Protein AF-A0A7Y5F1T6-F1 (afdb_monomer_lite)

Radius of gyration: 19.62 Å; chains: 1; bounding box: 49×47×47 Å

Structure (mmCIF, N/CA/C/O backbone):
data_AF-A0A7Y5F1T6-F1
#
_entry.id   AF-A0A7Y5F1T6-F1
#
loop_
_atom_site.group_PDB
_atom_site.id
_atom_site.type_symbol
_atom_site.label_atom_id
_atom_site.label_alt_id
_atom_site.label_comp_id
_atom_site.label_asym_id
_atom_site.label_entity_id
_atom_site.label_seq_id
_atom_site.pdbx_PDB_ins_code
_atom_site.Cartn_x
_atom_site.Cartn_y
_atom_site.Cartn_z
_atom_site.occupancy
_atom_site.B_iso_or_equiv
_atom_site.auth_seq_id
_atom_site.auth_comp_id
_atom_site.auth_asym_id
_atom_site.auth_atom_id
_atom_site.pdbx_PDB_model_num
ATOM 1 N N . MET A 1 1 ? 1.724 -8.000 22.525 1.00 47.41 1 MET A N 1
ATOM 2 C CA . MET A 1 1 ? 1.600 -7.493 21.135 1.00 47.41 1 MET A CA 1
ATOM 3 C C . MET A 1 1 ? 0.317 -7.935 20.424 1.00 47.41 1 MET A C 1
ATOM 5 O O . MET A 1 1 ? -0.213 -7.141 19.658 1.00 47.41 1 MET A O 1
ATOM 9 N N . GLU A 1 2 ? -0.240 -9.121 20.709 1.00 47.94 2 GLU A N 1
ATOM 10 C CA . GLU A 1 2 ? -1.506 -9.614 20.112 1.00 47.94 2 GLU A CA 1
ATOM 11 C C . GLU A 1 2 ? -2.753 -8.754 20.411 1.00 47.94 2 GLU A C 1
ATOM 13 O O . GLU A 1 2 ? -3.777 -8.850 19.733 1.00 47.94 2 GLU A O 1
ATOM 18 N N . GLU A 1 3 ? -2.694 -7.852 21.393 1.00 54.91 3 GLU A N 1
ATOM 19 C CA . GLU A 1 3 ? -3.808 -6.960 21.727 1.00 54.91 3 GLU A CA 1
ATOM 20 C C . GLU A 1 3 ? -4.049 -5.831 20.714 1.00 54.91 3 GLU A C 1
ATOM 22 O O . GLU A 1 3 ? -5.116 -5.224 20.750 1.00 54.91 3 GLU A O 1
ATOM 27 N N . PHE A 1 4 ? -3.131 -5.570 19.777 1.00 57.88 4 PHE A N 1
ATOM 28 C CA . PHE A 1 4 ? -3.206 -4.387 18.908 1.00 57.88 4 PHE A CA 1
ATOM 29 C C . PHE A 1 4 ? -3.683 -4.644 17.475 1.00 57.88 4 PHE A C 1
ATOM 31 O O . PHE A 1 4 ? -4.095 -3.687 16.822 1.00 57.88 4 PHE A O 1
ATOM 38 N N . PHE A 1 5 ? -3.703 -5.890 16.992 1.00 64.31 5 PHE A N 1
ATOM 39 C CA . PHE A 1 5 ? -4.027 -6.213 15.591 1.00 64.31 5 PHE A CA 1
ATOM 40 C C . PHE A 1 5 ? -5.156 -7.234 15.470 1.00 64.31 5 PHE A C 1
ATOM 42 O O . PHE A 1 5 ? -5.326 -8.078 16.348 1.00 64.31 5 PHE A O 1
ATOM 49 N N . LYS A 1 6 ? -5.958 -7.147 14.407 1.00 68.75 6 LYS A N 1
ATOM 50 C CA . LYS A 1 6 ? -6.940 -8.197 14.102 1.00 68.75 6 LYS A CA 1
ATOM 51 C C . LYS A 1 6 ? -6.220 -9.409 13.492 1.00 68.75 6 LYS A C 1
ATOM 53 O O . LYS A 1 6 ? -5.184 -9.266 12.853 1.00 68.75 6 LYS A O 1
ATOM 58 N N . ASN A 1 7 ? -6.775 -10.606 13.687 1.00 65.75 7 ASN A N 1
ATOM 59 C CA . ASN A 1 7 ? -6.194 -11.869 13.201 1.00 65.75 7 ASN A CA 1
ATOM 60 C C . ASN A 1 7 ? -6.423 -12.104 11.690 1.00 65.75 7 ASN A C 1
ATOM 62 O O . ASN A 1 7 ? -6.483 -13.241 11.239 1.00 65.75 7 ASN A O 1
ATOM 66 N N . ASP A 1 8 ? -6.580 -11.048 10.893 1.00 75.44 8 ASP A N 1
ATOM 67 C CA . ASP A 1 8 ? -6.881 -11.097 9.458 1.00 75.44 8 ASP A CA 1
ATOM 68 C C . ASP A 1 8 ? -5.637 -10.831 8.591 1.00 75.44 8 ASP A C 1
ATOM 70 O O . ASP A 1 8 ? -5.708 -10.154 7.560 1.00 75.44 8 ASP A O 1
ATOM 74 N N . ILE A 1 9 ? -4.498 -11.375 9.028 1.00 77.94 9 ILE A N 1
ATOM 75 C CA . ILE A 1 9 ? -3.183 -11.224 8.400 1.00 77.94 9 ILE A CA 1
ATOM 76 C C . ILE A 1 9 ? -3.188 -11.916 7.035 1.00 77.94 9 ILE A C 1
ATOM 78 O O . ILE A 1 9 ? -3.505 -13.099 6.932 1.00 77.94 9 ILE A O 1
ATOM 82 N N . ILE A 1 10 ? -2.773 -11.192 5.997 1.00 76.19 10 ILE A N 1
ATOM 83 C CA . ILE A 1 10 ? -2.493 -11.769 4.679 1.00 76.19 10 ILE A CA 1
ATOM 84 C C . ILE A 1 10 ? -0.988 -11.781 4.435 1.00 76.19 10 ILE A C 1
ATOM 86 O O . ILE A 1 10 ? -0.283 -10.836 4.805 1.00 76.19 10 ILE A O 1
ATOM 90 N N . ASP A 1 11 ? -0.484 -12.847 3.820 1.00 70.94 11 ASP A N 1
ATOM 91 C CA . ASP A 1 11 ? 0.878 -12.853 3.298 1.00 70.94 11 ASP A CA 1
ATOM 92 C C . ASP A 1 11 ? 1.017 -11.873 2.137 1.00 70.94 11 ASP A C 1
ATOM 94 O O . ASP A 1 11 ? 0.063 -11.641 1.396 1.00 70.94 11 ASP A O 1
ATOM 98 N N . TYR A 1 12 ? 2.213 -11.294 2.002 1.00 70.44 12 TYR A N 1
ATOM 99 C CA . TYR A 1 12 ? 2.497 -10.410 0.881 1.00 70.44 12 TYR A CA 1
ATOM 100 C C . TYR A 1 12 ? 2.410 -11.191 -0.425 1.00 70.44 12 TYR A C 1
ATOM 102 O O . TYR A 1 12 ? 3.060 -12.229 -0.568 1.00 70.44 12 TYR A O 1
ATOM 110 N N . LYS A 1 13 ? 1.649 -10.657 -1.373 1.00 74.50 13 LYS A N 1
ATOM 111 C CA . LYS A 1 13 ? 1.557 -11.177 -2.732 1.00 74.50 13 LYS A CA 1
ATOM 112 C C . LYS A 1 13 ? 2.084 -10.103 -3.675 1.00 74.50 13 LYS A C 1
ATOM 114 O O . LYS A 1 13 ? 1.632 -8.963 -3.621 1.00 74.50 13 LYS A O 1
ATOM 119 N N . TYR A 1 14 ? 3.083 -10.443 -4.488 1.00 63.41 14 TYR A N 1
ATOM 120 C CA . TYR A 1 14 ? 3.381 -9.630 -5.663 1.00 63.41 14 TYR A CA 1
ATOM 121 C C . TYR A 1 14 ? 2.245 -9.882 -6.644 1.00 63.41 14 TYR A C 1
ATOM 123 O O . TYR A 1 14 ? 2.175 -10.963 -7.224 1.00 63.41 14 TYR A O 1
ATOM 131 N N . ASP A 1 15 ? 1.336 -8.922 -6.759 1.00 65.88 15 ASP A N 1
ATOM 132 C CA . ASP A 1 15 ? 0.178 -9.059 -7.628 1.00 65.88 15 ASP A CA 1
ATOM 133 C C . ASP A 1 15 ? 0.429 -8.378 -8.974 1.00 65.88 15 ASP A C 1
ATOM 135 O O . ASP A 1 15 ? 1.097 -7.350 -9.082 1.00 65.88 15 ASP A O 1
ATOM 139 N N . ASP A 1 16 ? -0.181 -8.920 -10.022 1.00 78.38 16 ASP A N 1
ATOM 140 C CA . ASP A 1 16 ? -0.353 -8.222 -11.294 1.00 78.38 16 ASP A CA 1
ATOM 141 C C . ASP A 1 16 ? -1.517 -7.227 -11.166 1.00 78.38 16 ASP A C 1
ATOM 143 O O . ASP A 1 16 ? -2.530 -7.349 -11.859 1.00 78.38 16 ASP A O 1
ATOM 147 N N . PHE A 1 17 ? -1.471 -6.315 -10.190 1.00 89.62 17 PHE A N 1
ATOM 148 C CA . PHE A 1 17 ? -2.490 -5.274 -10.043 1.00 89.62 17 PHE A CA 1
ATOM 149 C C . PHE A 1 17 ? -2.556 -4.424 -11.320 1.00 89.62 17 PHE A C 1
ATOM 151 O O . PHE A 1 17 ? -1.590 -3.752 -11.700 1.00 89.62 17 PHE A O 1
ATOM 158 N N . ILE A 1 18 ? -3.717 -4.436 -11.978 1.00 89.38 18 ILE A N 1
ATOM 159 C CA . ILE A 1 18 ? -3.964 -3.665 -13.197 1.00 89.38 18 ILE A CA 1
ATOM 160 C C . ILE A 1 18 ? -4.549 -2.314 -12.795 1.00 89.38 18 ILE A C 1
ATOM 162 O O . ILE A 1 18 ? -5.749 -2.174 -12.552 1.00 89.38 18 ILE A O 1
ATOM 166 N N . PHE A 1 19 ? -3.691 -1.300 -12.727 1.00 90.31 19 PHE A N 1
ATOM 167 C CA . PHE A 1 19 ? -4.111 0.044 -12.355 1.00 90.31 19 PHE A CA 1
ATOM 168 C C . PHE A 1 19 ? -5.115 0.628 -13.362 1.00 90.31 19 PHE A C 1
ATOM 170 O O . PHE A 1 19 ? -4.830 0.755 -14.553 1.00 90.31 19 PHE A O 1
ATOM 177 N N . ASN A 1 20 ? -6.274 1.066 -12.862 1.00 91.56 20 ASN A N 1
ATOM 178 C CA . ASN A 1 20 ? -7.264 1.807 -13.636 1.00 91.56 20 ASN A CA 1
ATOM 179 C C . ASN A 1 20 ? -7.640 3.113 -12.910 1.00 91.56 20 ASN A C 1
ATOM 181 O O . ASN A 1 20 ? -8.346 3.069 -11.898 1.00 91.56 20 ASN A O 1
ATOM 185 N N . PRO A 1 21 ? -7.248 4.291 -13.432 1.00 91.50 21 PRO A N 1
ATOM 186 C CA . PRO A 1 21 ? -7.506 5.565 -12.763 1.00 91.50 21 PRO A CA 1
ATOM 187 C C . PRO A 1 21 ? -9.002 5.902 -12.655 1.00 91.50 21 PRO A C 1
ATOM 189 O O . PRO A 1 21 ? -9.381 6.714 -11.817 1.00 91.50 21 PRO A O 1
ATOM 192 N N . LYS A 1 22 ? -9.868 5.281 -13.471 1.00 93.88 22 LYS A N 1
ATOM 193 C CA . LYS A 1 22 ? -11.326 5.496 -13.427 1.00 93.88 22 LYS A CA 1
ATOM 194 C C . LYS A 1 22 ? -12.006 4.790 -12.253 1.00 93.88 22 LYS A C 1
ATOM 196 O O . LYS A 1 22 ? -13.150 5.107 -11.951 1.00 93.88 22 LYS A O 1
ATOM 201 N N . LEU A 1 23 ? -11.327 3.831 -11.625 1.00 94.62 23 LEU A N 1
ATOM 202 C CA . LEU A 1 23 ? -11.863 3.046 -10.513 1.00 94.62 23 LEU A CA 1
ATOM 203 C C . LEU A 1 23 ? -11.361 3.532 -9.148 1.00 94.62 23 LEU A C 1
ATOM 205 O O . LEU A 1 23 ? -11.674 2.912 -8.136 1.00 94.62 23 LEU A O 1
ATOM 209 N N . LEU A 1 24 ? -10.589 4.626 -9.108 1.00 95.12 24 LEU A N 1
ATOM 210 C CA . LEU A 1 24 ? -10.031 5.158 -7.867 1.00 95.12 24 LEU A CA 1
ATOM 211 C C . LEU A 1 24 ? -11.122 5.452 -6.825 1.00 95.12 24 LEU A C 1
ATOM 213 O O . LEU A 1 24 ? -12.195 5.954 -7.172 1.00 95.12 24 LEU A O 1
ATOM 217 N N . PRO A 1 25 ? -10.849 5.173 -5.539 1.00 96.50 25 PRO A N 1
ATOM 218 C CA . PRO A 1 25 ? -11.826 5.388 -4.489 1.00 96.50 25 PRO A CA 1
ATOM 219 C C . PRO A 1 25 ? -12.083 6.882 -4.279 1.00 96.50 25 PRO A C 1
ATOM 221 O O . PRO A 1 25 ? -11.185 7.717 -4.359 1.00 96.50 25 PRO A O 1
ATOM 224 N N . ILE A 1 26 ? -13.315 7.225 -3.923 1.00 96.56 26 ILE A N 1
ATOM 225 C CA . ILE A 1 26 ? -13.690 8.576 -3.527 1.00 96.56 26 ILE A CA 1
ATOM 226 C C . ILE A 1 26 ? -13.495 8.698 -2.016 1.00 96.56 26 ILE A C 1
ATOM 228 O O . ILE A 1 26 ? -14.140 7.991 -1.230 1.00 96.56 26 ILE A O 1
ATOM 232 N N . LYS A 1 27 ? -12.617 9.621 -1.601 1.00 95.75 27 LYS A N 1
ATOM 233 C CA . LYS A 1 27 ? -12.335 9.891 -0.183 1.00 95.75 27 LYS A CA 1
ATOM 234 C C . LYS A 1 27 ? -13.634 10.138 0.590 1.00 95.75 27 LYS A C 1
ATOM 236 O O . LYS A 1 27 ? -14.513 10.871 0.138 1.00 95.75 27 LYS A O 1
ATOM 241 N N . ARG A 1 28 ? -13.729 9.540 1.774 1.00 96.19 28 ARG A N 1
ATOM 242 C CA . ARG A 1 28 ? -14.852 9.599 2.724 1.00 96.19 28 ARG A CA 1
ATOM 243 C C . ARG A 1 28 ? -16.190 9.073 2.189 1.00 96.19 28 ARG A C 1
ATOM 245 O O . ARG A 1 28 ? -17.209 9.277 2.841 1.00 96.19 28 ARG A O 1
ATOM 252 N N . LYS A 1 29 ? -16.206 8.406 1.028 1.00 97.38 29 LYS A N 1
ATOM 253 C CA . LYS A 1 29 ? -17.421 7.830 0.428 1.00 97.38 29 LYS A CA 1
ATOM 254 C C . LYS A 1 29 ? -17.277 6.346 0.124 1.00 97.38 29 LYS A C 1
ATOM 256 O O . LYS A 1 29 ? -18.147 5.576 0.513 1.00 97.38 29 LYS A O 1
ATOM 261 N N . THR A 1 30 ? -16.197 5.956 -0.551 1.00 98.06 30 THR A N 1
ATOM 262 C CA . THR A 1 30 ? -15.981 4.561 -0.947 1.00 98.06 30 THR A CA 1
ATOM 263 C C . THR A 1 30 ? -15.818 3.668 0.277 1.00 98.06 30 THR A C 1
ATOM 265 O O . THR A 1 30 ? -15.030 3.969 1.182 1.00 98.06 30 THR A O 1
ATOM 268 N N . LYS A 1 31 ? -16.572 2.570 0.295 1.00 97.81 31 LYS A N 1
ATOM 269 C CA . LYS A 1 31 ? -16.532 1.552 1.346 1.00 97.81 31 LYS A CA 1
ATOM 270 C C . LYS A 1 31 ? -15.543 0.433 1.013 1.00 97.81 31 LYS A C 1
ATOM 272 O O . LYS A 1 31 ? -15.153 0.247 -0.138 1.00 97.81 31 LYS A O 1
ATOM 277 N N . ARG A 1 32 ? -15.137 -0.326 2.033 1.00 95.75 32 ARG A N 1
ATOM 278 C CA . ARG A 1 32 ? -14.165 -1.429 1.929 1.00 95.75 32 ARG A CA 1
ATOM 279 C C . ARG A 1 32 ? -14.577 -2.491 0.905 1.00 95.75 32 ARG A C 1
ATOM 281 O O . ARG A 1 32 ? -13.740 -2.953 0.143 1.00 95.75 32 ARG A O 1
ATOM 288 N N . ASP A 1 33 ? -15.842 -2.887 0.891 1.00 95.38 33 ASP A N 1
ATOM 289 C CA . ASP A 1 33 ? -16.398 -3.878 -0.038 1.00 95.38 33 ASP A CA 1
ATOM 290 C C . ASP A 1 33 ? -16.337 -3.411 -1.499 1.00 95.38 33 ASP A C 1
ATOM 292 O O . ASP A 1 33 ? -16.117 -4.208 -2.408 1.00 95.38 33 ASP A O 1
ATOM 296 N N . GLU A 1 34 ? -16.432 -2.105 -1.738 1.00 96.31 34 GLU A N 1
ATOM 297 C CA . GLU A 1 34 ? -16.303 -1.538 -3.078 1.00 96.31 34 GLU A CA 1
ATOM 298 C C . GLU A 1 34 ? -14.864 -1.547 -3.603 1.00 96.31 34 GLU A C 1
ATOM 300 O O . GLU A 1 34 ? -14.667 -1.475 -4.816 1.00 96.31 34 GLU A O 1
ATOM 305 N N . LEU A 1 35 ? -13.857 -1.673 -2.730 1.00 95.38 35 LE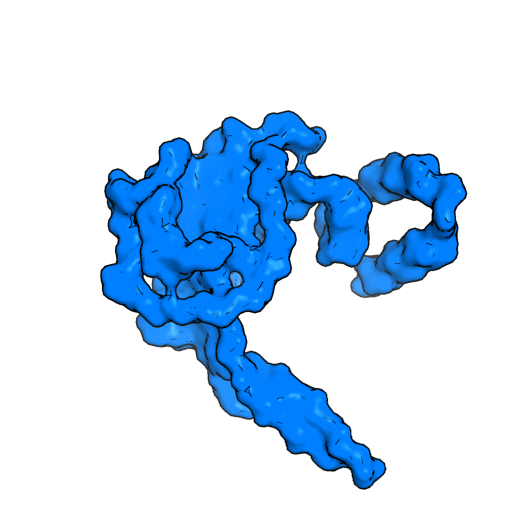U A N 1
ATOM 306 C CA . LEU A 1 35 ? -12.453 -1.741 -3.144 1.00 95.38 35 LEU A CA 1
ATOM 307 C C . LEU A 1 35 ? -12.135 -3.014 -3.933 1.00 95.38 35 LEU A C 1
ATOM 309 O O . LEU A 1 35 ? -11.206 -3.002 -4.732 1.00 95.38 35 LEU A O 1
ATOM 313 N N . TYR A 1 36 ? -12.934 -4.076 -3.809 1.00 93.38 36 TYR A N 1
ATOM 314 C CA . TYR A 1 36 ? -12.788 -5.269 -4.651 1.00 93.38 36 TYR A CA 1
ATOM 315 C C . TYR A 1 36 ? -13.125 -5.013 -6.131 1.00 93.38 36 TYR A C 1
ATOM 317 O O . TYR A 1 36 ? -12.807 -5.836 -6.984 1.00 93.38 36 TYR A O 1
ATOM 325 N N . LYS A 1 37 ? -13.718 -3.856 -6.466 1.00 92.50 37 LYS A N 1
ATOM 326 C CA . LYS A 1 37 ? -13.848 -3.395 -7.858 1.00 92.50 37 LYS A CA 1
ATOM 327 C C . LYS A 1 37 ? -12.505 -2.941 -8.445 1.00 92.50 37 LYS A C 1
ATOM 329 O O . LYS A 1 37 ? -12.366 -2.953 -9.662 1.00 92.50 37 LYS A O 1
ATOM 334 N N . LEU A 1 38 ? -11.543 -2.526 -7.608 1.00 92.19 38 LEU A N 1
ATOM 335 C CA . LEU A 1 38 ? -10.174 -2.203 -8.040 1.00 92.19 38 LEU A CA 1
ATOM 336 C C . LEU A 1 38 ? -9.406 -3.476 -8.388 1.00 92.19 38 LEU A C 1
ATOM 338 O O . LEU A 1 38 ? -8.744 -3.533 -9.418 1.00 92.19 38 LEU A O 1
ATOM 342 N N . ASP A 1 39 ? -9.502 -4.477 -7.515 1.00 90.75 39 ASP A N 1
ATOM 343 C CA . ASP A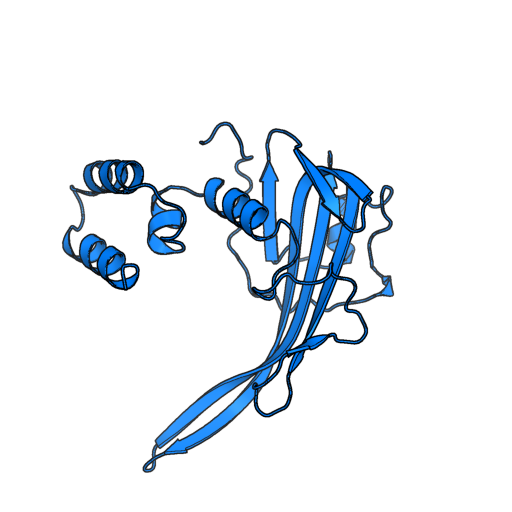 1 39 ? -8.934 -5.803 -7.718 1.00 90.75 39 ASP A CA 1
ATOM 344 C C . ASP A 1 39 ? -9.759 -6.842 -6.950 1.00 90.75 39 ASP A C 1
ATOM 346 O O . ASP A 1 39 ? -9.834 -6.821 -5.718 1.00 90.75 39 ASP A O 1
ATOM 350 N N . SER A 1 40 ? -10.370 -7.772 -7.685 1.00 89.94 40 SER A N 1
ATOM 351 C CA . SER A 1 40 ? -11.199 -8.834 -7.100 1.00 89.94 40 SER A CA 1
ATOM 352 C C . SER A 1 40 ? -10.412 -9.793 -6.198 1.00 89.94 40 SER A C 1
ATOM 354 O O . SER A 1 40 ? -11.007 -10.464 -5.356 1.00 89.94 40 SER A O 1
ATOM 356 N N . ARG A 1 41 ? -9.078 -9.833 -6.324 1.00 89.06 41 ARG A N 1
ATOM 357 C CA . ARG A 1 41 ? -8.187 -10.656 -5.490 1.00 89.06 41 ARG A CA 1
ATOM 358 C C . ARG A 1 41 ? -7.934 -10.042 -4.109 1.00 89.06 41 ARG A C 1
ATOM 360 O O . ARG A 1 41 ? -7.441 -10.737 -3.219 1.00 89.06 41 ARG A O 1
ATOM 367 N N . GLY A 1 42 ? -8.296 -8.772 -3.917 1.00 90.25 42 GLY A N 1
ATOM 368 C CA . GLY A 1 42 ? -8.013 -8.010 -2.705 1.00 90.25 42 GLY A CA 1
ATOM 369 C C . GLY A 1 42 ? -6.616 -7.375 -2.710 1.00 90.25 42 GLY A C 1
ATOM 370 O O . GLY A 1 42 ? -5.973 -7.304 -3.755 1.00 90.25 42 GLY A O 1
ATOM 371 N N . PRO A 1 43 ? -6.153 -6.858 -1.560 1.00 92.88 43 PRO A N 1
ATOM 372 C CA . PRO A 1 43 ? -4.898 -6.120 -1.483 1.00 92.88 43 PRO A CA 1
ATOM 373 C C . PRO A 1 43 ? -3.664 -7.035 -1.470 1.00 92.88 43 PRO A C 1
ATOM 375 O O . PRO A 1 43 ? -3.680 -8.106 -0.863 1.00 92.88 43 PRO A O 1
ATOM 378 N N . SER A 1 44 ? -2.559 -6.546 -2.031 1.00 91.06 44 SER A N 1
ATOM 379 C CA . SER A 1 44 ? -1.231 -7.172 -1.968 1.00 91.06 44 SER A CA 1
ATOM 380 C C . SER A 1 44 ? -0.674 -7.192 -0.546 1.00 91.06 44 SER A C 1
ATOM 382 O O . SER A 1 44 ? -0.042 -8.165 -0.125 1.00 91.06 44 SER A O 1
ATOM 384 N N . ARG A 1 45 ? -0.924 -6.124 0.226 1.00 88.44 45 ARG A N 1
ATOM 385 C CA . ARG A 1 45 ? -0.688 -6.068 1.676 1.00 88.44 45 ARG A CA 1
ATOM 386 C C . ARG A 1 45 ? -1.855 -5.431 2.397 1.00 88.44 45 ARG A C 1
ATOM 388 O O . ARG A 1 45 ? -2.471 -4.483 1.916 1.00 88.44 45 ARG A O 1
ATOM 395 N N . LYS A 1 46 ? -2.094 -5.918 3.609 1.00 90.31 46 LYS A N 1
ATOM 396 C CA . LYS A 1 46 ? -3.091 -5.371 4.516 1.00 90.31 46 LYS A CA 1
ATOM 397 C C . LYS A 1 46 ? -2.508 -5.213 5.912 1.00 90.31 46 LYS A C 1
ATOM 399 O O . LYS A 1 46 ? -1.741 -6.057 6.386 1.00 90.31 46 LYS A O 1
ATOM 404 N N . TRP A 1 47 ? -2.903 -4.125 6.553 1.00 89.44 47 TRP A N 1
ATOM 405 C CA . TRP A 1 47 ? -2.618 -3.817 7.943 1.00 89.44 47 TRP A CA 1
ATOM 406 C C . TRP A 1 47 ? -3.943 -3.549 8.627 1.00 89.44 47 TRP A C 1
ATOM 408 O O . TRP A 1 47 ? -4.617 -2.604 8.230 1.00 89.44 47 TRP A O 1
ATOM 418 N N . THR A 1 48 ? -4.294 -4.309 9.660 1.00 89.44 48 THR A N 1
ATOM 419 C CA . THR A 1 48 ? -5.551 -4.088 10.386 1.00 89.44 48 THR A CA 1
ATOM 420 C C . THR A 1 48 ? -5.286 -3.935 11.879 1.00 89.44 48 THR A C 1
ATOM 422 O O . THR A 1 48 ? -4.927 -4.881 12.580 1.00 89.44 48 THR A O 1
ATOM 425 N N . ASN A 1 49 ? -5.484 -2.725 12.388 1.00 87.00 49 ASN A N 1
ATOM 426 C CA . ASN A 1 49 ? -5.279 -2.355 13.783 1.00 87.00 49 ASN A CA 1
ATOM 427 C C . ASN A 1 49 ? -6.607 -2.490 14.547 1.00 87.00 49 ASN A C 1
ATOM 429 O O . ASN A 1 49 ? -7.679 -2.189 14.023 1.00 87.00 49 ASN A O 1
ATOM 433 N N . LYS A 1 50 ? -6.559 -2.915 15.814 1.00 83.12 50 LYS A N 1
ATOM 434 C CA . LYS A 1 50 ? -7.743 -2.938 16.693 1.00 83.12 50 LYS A CA 1
ATOM 435 C C . LYS A 1 50 ? -8.162 -1.535 17.127 1.00 83.12 50 LYS A C 1
ATOM 437 O O . LYS A 1 50 ? -9.344 -1.305 17.359 1.00 83.12 50 LYS A O 1
ATOM 442 N N . LYS A 1 51 ? -7.200 -0.615 17.251 1.00 87.12 51 LYS A N 1
ATOM 443 C CA . LYS A 1 51 ? -7.429 0.787 17.615 1.00 87.12 51 LYS A CA 1
ATOM 444 C C . LYS A 1 51 ? -7.026 1.691 16.446 1.00 87.12 51 LYS A C 1
ATOM 446 O O . LYS A 1 51 ? -5.906 1.527 15.952 1.00 87.12 51 LYS A O 1
ATOM 451 N N . PRO A 1 52 ? -7.891 2.629 16.021 1.00 92.00 52 PRO A N 1
ATOM 452 C CA . PRO A 1 52 ? -7.508 3.636 15.046 1.00 92.00 52 PRO A CA 1
ATOM 453 C C . PRO A 1 52 ? -6.329 4.479 15.548 1.00 92.00 52 PRO A C 1
ATOM 455 O O . PRO A 1 52 ? -6.162 4.684 16.752 1.00 92.00 52 PRO A O 1
ATOM 458 N N . PHE A 1 53 ? -5.524 4.993 14.627 1.00 91.00 53 PHE A N 1
ATOM 459 C CA . PHE A 1 53 ? -4.462 5.959 14.901 1.00 91.00 53 PHE A CA 1
ATOM 460 C C . PHE A 1 53 ? -4.555 7.135 13.930 1.00 91.00 53 PHE A C 1
ATOM 462 O O . PHE A 1 53 ? -5.097 7.010 12.834 1.00 91.00 53 PHE A O 1
ATOM 469 N N . VAL A 1 54 ? -4.026 8.292 14.323 1.00 93.62 54 VAL A N 1
ATOM 470 C CA . VAL A 1 54 ? -4.042 9.484 13.468 1.00 93.62 54 VAL A CA 1
ATOM 471 C C . VAL A 1 54 ? -2.888 9.423 12.476 1.00 93.62 54 VAL A C 1
ATOM 473 O O . VAL A 1 54 ? -1.733 9.237 12.862 1.00 93.62 54 VAL A O 1
ATOM 476 N N . LYS A 1 55 ? -3.194 9.635 11.198 1.00 91.00 55 LYS A N 1
ATOM 477 C CA . LYS A 1 55 ? -2.217 9.781 10.122 1.00 91.00 55 LYS A CA 1
ATOM 478 C C . LYS A 1 55 ? -2.322 11.168 9.504 1.00 91.00 55 LYS A C 1
ATOM 480 O O . LYS A 1 55 ? -3.393 11.770 9.488 1.00 91.00 55 LYS A O 1
ATOM 485 N N . THR A 1 56 ? -1.198 11.668 8.998 1.00 89.81 56 THR A N 1
ATOM 486 C CA . THR A 1 56 ? -1.150 12.901 8.208 1.00 89.81 56 THR A CA 1
ATOM 487 C C . THR A 1 56 ? -0.606 12.586 6.824 1.00 89.81 56 THR A C 1
ATOM 489 O O . THR A 1 56 ? 0.526 12.127 6.708 1.00 89.81 56 THR A O 1
ATOM 492 N N . ILE A 1 57 ? -1.395 12.841 5.783 1.00 86.12 57 ILE A N 1
ATOM 493 C CA . ILE A 1 57 ? -0.987 12.734 4.374 1.00 86.12 57 ILE A CA 1
ATOM 494 C C . ILE A 1 57 ? -1.465 14.008 3.675 1.00 86.12 57 ILE A C 1
ATOM 496 O O . ILE A 1 57 ? -2.590 14.434 3.897 1.00 86.12 57 ILE A O 1
ATOM 500 N N . TYR A 1 58 ? -0.612 14.665 2.884 1.00 82.06 58 TYR A N 1
ATOM 501 C CA . TYR A 1 58 ? -0.932 15.956 2.244 1.00 82.06 58 TYR A CA 1
ATOM 502 C C . TYR A 1 58 ? -1.446 17.046 3.190 1.00 82.06 58 TYR A C 1
ATOM 504 O O . TYR A 1 58 ? -2.300 17.843 2.819 1.00 82.06 58 TYR A O 1
ATOM 512 N N . LYS A 1 59 ? -0.919 17.093 4.421 1.00 84.19 59 LYS A N 1
ATOM 513 C CA . LYS A 1 59 ? -1.391 17.987 5.498 1.00 84.19 59 LYS A CA 1
ATOM 514 C C . LYS A 1 59 ? -2.829 17.701 5.968 1.00 84.19 59 LYS A C 1
ATOM 516 O O . LYS A 1 59 ? -3.297 18.355 6.893 1.00 84.19 59 LYS A O 1
ATOM 521 N N . GLU A 1 60 ? -3.505 16.698 5.409 1.00 89.50 60 GLU A N 1
ATOM 522 C CA . GLU A 1 60 ? -4.794 16.213 5.892 1.00 89.50 60 GLU A CA 1
ATOM 523 C C . GLU A 1 60 ? -4.564 15.219 7.030 1.00 89.50 60 GLU A C 1
ATOM 525 O O . GLU A 1 60 ? -3.861 14.219 6.861 1.00 89.50 60 GLU A O 1
ATOM 530 N N . LYS A 1 61 ? -5.177 15.489 8.185 1.00 93.69 61 LYS A N 1
ATOM 531 C CA . LYS A 1 61 ? -5.215 14.568 9.323 1.00 93.69 61 LYS A CA 1
ATOM 532 C C . LYS A 1 61 ? -6.483 13.727 9.274 1.00 93.69 61 LYS A C 1
ATOM 534 O O . LYS A 1 61 ? -7.568 14.261 9.049 1.00 93.69 61 LYS A O 1
ATOM 539 N N . PHE A 1 62 ? -6.349 12.429 9.498 1.00 95.06 62 PHE A N 1
ATOM 540 C CA . PHE A 1 62 ? -7.472 11.497 9.554 1.00 95.06 62 PHE A CA 1
ATOM 541 C C . PHE A 1 62 ? -7.117 10.287 10.418 1.00 95.06 62 PHE A C 1
ATOM 543 O O . PHE A 1 62 ? -5.947 9.941 10.577 1.00 95.06 62 PHE A O 1
ATOM 550 N N . GLU A 1 63 ? -8.132 9.657 10.996 1.00 96.62 63 GLU A N 1
ATOM 551 C CA . GLU A 1 63 ? -7.976 8.381 11.691 1.00 96.62 63 GLU A CA 1
ATOM 552 C C . GLU A 1 63 ? -7.848 7.235 10.689 1.00 96.62 63 GLU A C 1
ATOM 554 O O . GLU A 1 63 ? -8.434 7.280 9.610 1.00 96.62 63 GLU A O 1
ATOM 559 N N . VAL A 1 64 ? -7.096 6.203 11.053 1.00 95.75 64 VAL A N 1
ATOM 560 C CA . VAL A 1 64 ? -6.877 4.998 10.254 1.00 95.75 64 VAL A CA 1
ATOM 561 C C . VAL A 1 64 ? -6.896 3.795 11.180 1.00 95.75 64 VAL A C 1
ATOM 563 O O . VAL A 1 64 ? -6.126 3.752 12.137 1.00 95.75 64 VAL A O 1
ATOM 566 N N . ASP A 1 65 ? -7.739 2.809 10.898 1.00 94.75 65 ASP A N 1
ATOM 567 C CA . ASP A 1 65 ? -7.666 1.486 11.526 1.00 94.75 65 ASP A CA 1
ATOM 568 C C . ASP A 1 65 ? -7.118 0.428 10.568 1.00 94.75 65 ASP A C 1
ATOM 570 O O . ASP A 1 65 ? -6.586 -0.589 11.014 1.00 94.75 65 ASP A O 1
ATOM 574 N N . GLU A 1 66 ? -7.144 0.691 9.264 1.00 94.56 66 GLU A N 1
ATOM 575 C CA . GLU A 1 66 ? -6.722 -0.265 8.254 1.00 94.56 66 GLU A CA 1
ATOM 576 C C . GLU A 1 66 ? -6.022 0.407 7.070 1.00 94.56 66 GLU A C 1
ATOM 578 O O . GLU A 1 66 ? -6.383 1.500 6.636 1.00 94.56 66 GLU A O 1
ATOM 583 N N . ILE A 1 67 ? -5.004 -0.261 6.535 1.00 94.06 67 ILE A N 1
ATOM 584 C CA . ILE A 1 67 ? -4.298 0.150 5.320 1.00 94.06 67 ILE A CA 1
ATOM 585 C C . ILE A 1 67 ? -4.380 -1.005 4.332 1.00 94.06 67 ILE A C 1
ATOM 587 O O . ILE A 1 67 ? -4.227 -2.164 4.724 1.00 94.06 67 ILE A O 1
ATOM 591 N N . TRP A 1 68 ? -4.634 -0.696 3.067 1.00 94.38 68 TRP A N 1
ATOM 592 C CA . TRP A 1 68 ? -4.497 -1.613 1.939 1.00 94.38 68 TRP A CA 1
ATOM 593 C C . TRP A 1 68 ? -3.408 -1.084 1.012 1.00 94.38 68 TRP A C 1
ATOM 595 O O . TRP A 1 68 ? -3.355 0.112 0.734 1.00 94.38 68 TRP A O 1
ATOM 605 N N . GLU A 1 69 ? -2.555 -1.973 0.523 1.00 93.12 69 GLU A N 1
ATOM 606 C CA . GLU A 1 69 ? -1.604 -1.693 -0.549 1.00 93.12 69 GLU A CA 1
ATOM 607 C C . GLU A 1 69 ? -1.901 -2.662 -1.689 1.00 93.12 69 GLU A C 1
ATOM 609 O O . GLU A 1 69 ? -1.907 -3.876 -1.484 1.00 93.12 69 GLU A O 1
ATOM 614 N N . LEU A 1 70 ? -2.161 -2.122 -2.876 1.00 93.75 70 LEU A N 1
ATOM 615 C CA . LEU A 1 70 ? -2.238 -2.864 -4.133 1.00 93.75 70 LEU A CA 1
ATOM 616 C C . LEU A 1 70 ? -0.969 -2.558 -4.916 1.00 93.75 70 LEU A C 1
ATOM 618 O O . LEU A 1 70 ? -0.706 -1.386 -5.192 1.00 93.75 70 LEU A O 1
ATOM 622 N N . THR A 1 71 ? -0.181 -3.581 -5.243 1.00 92.12 71 THR A N 1
ATOM 623 C CA . THR A 1 71 ? 1.113 -3.398 -5.911 1.00 92.12 71 THR A CA 1
ATOM 624 C C . THR A 1 71 ? 1.173 -4.125 -7.235 1.00 92.12 71 THR A C 1
ATOM 626 O O . THR A 1 71 ? 0.659 -5.233 -7.321 1.00 92.12 71 THR A O 1
ATOM 629 N N . SER A 1 72 ? 1.862 -3.549 -8.216 1.00 91.12 72 SER A N 1
ATOM 630 C CA . SER A 1 72 ? 2.338 -4.260 -9.400 1.00 91.12 72 SER A CA 1
ATOM 631 C C . SER A 1 72 ? 3.719 -3.778 -9.816 1.00 91.12 72 SER A C 1
ATOM 633 O O . SER A 1 72 ? 4.087 -2.622 -9.612 1.00 91.12 72 SER A O 1
ATOM 635 N N . ILE A 1 73 ? 4.507 -4.691 -10.383 1.00 88.88 73 ILE A N 1
ATOM 636 C CA . ILE A 1 73 ? 5.823 -4.381 -10.941 1.00 88.88 73 ILE A CA 1
ATOM 637 C C . ILE A 1 73 ? 5.898 -4.992 -12.330 1.00 88.88 73 ILE A C 1
ATOM 639 O O . ILE A 1 73 ? 5.910 -6.212 -12.483 1.00 88.88 73 ILE A O 1
ATOM 643 N N . LYS A 1 74 ? 6.014 -4.142 -13.344 1.00 88.62 74 LYS A N 1
ATOM 644 C CA . LYS A 1 74 ? 6.337 -4.576 -14.696 1.00 88.62 74 LYS A CA 1
ATOM 645 C C . LYS A 1 74 ? 7.835 -4.816 -14.781 1.00 88.62 74 LYS A C 1
ATOM 647 O O . LYS A 1 74 ? 8.630 -3.947 -14.419 1.00 88.62 74 LYS A O 1
ATOM 652 N N . ARG A 1 75 ? 8.218 -5.981 -15.292 1.00 87.19 75 ARG A N 1
ATOM 653 C CA . ARG A 1 75 ? 9.617 -6.347 -15.524 1.00 87.19 75 ARG A CA 1
ATOM 654 C C . ARG A 1 75 ? 9.838 -6.666 -16.995 1.00 87.19 75 ARG A C 1
ATOM 656 O O . ARG A 1 75 ? 8.928 -7.168 -17.652 1.00 87.19 75 ARG A O 1
ATOM 663 N N . LYS A 1 76 ? 11.039 -6.401 -17.501 1.00 85.06 76 LYS A N 1
ATOM 664 C CA . LYS A 1 76 ? 11.507 -6.974 -18.765 1.00 85.06 76 LYS A CA 1
ATOM 665 C C . LYS A 1 76 ? 12.355 -8.199 -18.492 1.00 85.06 76 LYS A C 1
ATOM 667 O O . LYS A 1 76 ? 13.113 -8.229 -17.528 1.00 85.06 76 LYS A O 1
ATOM 672 N N . TYR A 1 77 ? 12.229 -9.188 -19.362 1.00 84.38 77 TYR A N 1
ATOM 673 C CA . TYR A 1 77 ? 13.148 -10.310 -19.402 1.00 84.38 77 TYR A CA 1
ATOM 674 C C . TYR A 1 77 ? 14.484 -9.854 -19.991 1.00 84.38 77 TYR A C 1
ATOM 676 O O . TYR A 1 77 ? 14.507 -9.090 -20.957 1.00 84.38 77 TYR A O 1
ATOM 684 N N . ILE A 1 78 ? 15.578 -10.313 -19.396 1.00 82.62 78 ILE A N 1
ATOM 685 C CA . ILE A 1 78 ? 16.942 -10.015 -19.833 1.00 82.62 78 ILE A CA 1
ATOM 686 C C . ILE A 1 78 ? 17.721 -11.320 -19.922 1.00 82.62 78 ILE A C 1
ATOM 688 O O . ILE A 1 78 ? 17.585 -12.200 -19.071 1.00 82.62 78 ILE A O 1
ATOM 692 N N . GLU A 1 79 ? 18.541 -11.428 -20.957 1.00 84.62 79 GLU A N 1
ATOM 693 C CA . GLU A 1 79 ? 19.411 -12.569 -21.191 1.00 84.62 79 GLU A CA 1
ATOM 694 C C . GLU A 1 79 ? 20.839 -12.058 -21.383 1.00 84.62 79 GLU A C 1
ATOM 696 O O . GLU A 1 79 ? 21.097 -11.225 -22.254 1.00 84.62 79 GLU A O 1
ATOM 701 N N . TYR A 1 80 ? 21.764 -12.541 -20.556 1.00 79.06 80 TYR A N 1
ATOM 702 C CA . TYR A 1 80 ? 23.184 -12.230 -20.655 1.00 79.06 80 TYR A CA 1
ATOM 703 C C . TYR A 1 80 ? 23.959 -13.499 -20.970 1.00 79.06 80 TYR A C 1
ATOM 705 O O . TYR A 1 80 ? 23.814 -14.518 -20.296 1.00 79.06 80 TYR A O 1
ATOM 713 N N . LYS A 1 81 ? 24.830 -13.423 -21.974 1.00 80.31 81 LYS A N 1
ATOM 714 C CA . LYS A 1 81 ? 25.758 -14.503 -22.293 1.00 80.31 81 LYS A CA 1
ATOM 715 C C . LYS A 1 81 ? 27.076 -14.249 -21.568 1.00 80.31 81 LYS A C 1
ATOM 717 O O . LYS A 1 81 ? 27.736 -13.249 -21.838 1.00 80.31 81 LYS A O 1
ATOM 722 N N . HIS A 1 82 ? 27.457 -15.150 -20.672 1.00 75.38 82 HIS A N 1
ATOM 723 C CA . HIS A 1 82 ? 28.746 -15.114 -19.984 1.00 75.38 82 HIS A CA 1
ATOM 724 C C . HIS A 1 82 ? 29.400 -16.491 -20.086 1.00 75.38 82 HIS A C 1
ATOM 726 O O . HIS A 1 82 ? 28.794 -17.482 -19.687 1.00 75.38 82 HIS A O 1
ATOM 732 N N . ASP A 1 83 ? 30.589 -16.559 -20.689 1.00 76.44 83 ASP A N 1
ATOM 733 C CA . ASP A 1 83 ? 31.402 -17.776 -20.832 1.00 76.44 83 ASP A CA 1
ATOM 734 C C . ASP A 1 83 ? 30.602 -19.025 -21.249 1.00 76.44 83 ASP A C 1
ATOM 736 O O . ASP A 1 83 ? 30.577 -20.048 -20.571 1.00 76.44 83 ASP A O 1
ATOM 740 N N . ASN A 1 84 ? 29.902 -18.927 -22.387 1.00 78.75 84 ASN A N 1
ATOM 741 C CA . ASN A 1 84 ? 29.034 -19.974 -22.958 1.00 78.75 84 ASN A CA 1
ATOM 742 C C . ASN A 1 84 ? 27.829 -20.399 -22.101 1.00 78.75 84 ASN A C 1
ATOM 744 O O . ASN A 1 84 ? 27.112 -21.322 -22.483 1.00 78.75 84 ASN A O 1
ATOM 748 N N . THR A 1 85 ? 27.547 -19.690 -21.009 1.00 71.44 85 THR A N 1
ATOM 749 C CA . THR A 1 85 ? 26.345 -19.867 -20.191 1.00 71.44 85 THR A CA 1
ATOM 750 C C . THR A 1 85 ? 25.356 -18.739 -20.467 1.00 71.44 85 THR A C 1
ATOM 752 O O . THR A 1 85 ? 25.729 -17.566 -20.551 1.00 71.44 85 THR A O 1
ATOM 755 N N . ILE A 1 86 ? 24.082 -19.098 -20.623 1.00 81.00 86 ILE A N 1
ATOM 756 C CA . ILE A 1 86 ? 22.976 -18.144 -20.699 1.00 81.00 86 ILE A CA 1
ATOM 757 C C . ILE A 1 86 ? 22.488 -17.878 -19.274 1.00 81.00 86 ILE A C 1
ATOM 759 O O . ILE A 1 86 ? 21.982 -18.780 -18.607 1.00 81.00 86 ILE A O 1
ATOM 763 N N . VAL A 1 87 ? 22.646 -16.641 -18.806 1.00 78.81 87 VAL A N 1
ATOM 764 C CA . VAL A 1 87 ? 22.098 -16.170 -17.533 1.00 78.81 87 VAL A CA 1
ATOM 765 C C . VAL A 1 87 ? 20.854 -15.347 -17.827 1.00 78.81 87 VAL A C 1
ATOM 767 O O . VAL A 1 87 ? 20.911 -14.323 -18.505 1.00 78.81 87 VAL A O 1
ATOM 770 N N . THR A 1 88 ? 19.723 -15.793 -17.299 1.00 81.50 88 THR A N 1
ATOM 771 C CA . THR A 1 88 ? 18.428 -15.139 -17.488 1.00 81.50 88 THR A CA 1
ATOM 772 C C . THR A 1 88 ? 18.060 -14.355 -16.236 1.00 81.50 88 THR A C 1
ATOM 774 O O . THR A 1 88 ? 18.197 -14.873 -15.127 1.00 81.50 88 THR A O 1
ATOM 777 N N . GLY A 1 89 ? 17.552 -13.140 -16.398 1.00 78.06 89 GLY A N 1
ATOM 778 C CA . GLY A 1 89 ? 17.107 -12.291 -15.300 1.00 78.06 89 GLY A CA 1
ATOM 779 C C . GLY A 1 89 ? 15.819 -11.547 -15.626 1.00 78.06 89 GLY A C 1
ATOM 780 O O . GLY A 1 89 ? 15.190 -11.750 -16.668 1.00 78.06 89 GLY A O 1
ATOM 781 N N . SER A 1 90 ? 15.440 -10.638 -14.733 1.00 80.06 90 SER A N 1
ATOM 782 C CA . SER A 1 90 ? 14.358 -9.696 -14.994 1.00 80.06 90 SER A CA 1
ATOM 783 C C . SER A 1 90 ? 14.673 -8.333 -14.394 1.00 80.06 90 SER A C 1
ATOM 785 O O . SER A 1 90 ? 14.840 -8.244 -13.176 1.00 80.06 90 SER A O 1
ATOM 787 N N . ASP A 1 91 ? 14.679 -7.289 -15.218 1.00 82.56 91 ASP A N 1
ATOM 788 C CA . ASP A 1 91 ? 14.853 -5.912 -14.753 1.00 82.56 91 ASP A CA 1
ATOM 789 C C . ASP A 1 91 ? 13.486 -5.267 -14.523 1.00 82.56 91 ASP A C 1
ATOM 791 O O . ASP A 1 91 ? 12.610 -5.365 -15.392 1.00 82.56 91 ASP A O 1
ATOM 795 N N . PRO A 1 92 ? 13.258 -4.597 -13.383 1.00 84.38 92 PRO A N 1
ATOM 796 C CA . PRO A 1 92 ? 12.049 -3.813 -13.191 1.00 84.38 92 PRO A CA 1
ATOM 797 C C . PRO A 1 92 ? 12.047 -2.615 -14.150 1.00 84.38 92 PRO A C 1
ATOM 799 O O . PRO A 1 92 ? 13.088 -2.025 -14.400 1.00 84.38 92 PRO A O 1
ATOM 802 N N . LEU A 1 93 ? 10.879 -2.264 -14.686 1.00 89.19 93 LEU A N 1
ATOM 803 C CA . LEU A 1 93 ? 10.685 -1.124 -15.594 1.00 89.19 93 LEU A CA 1
ATOM 804 C C . LEU A 1 93 ? 9.705 -0.097 -15.032 1.00 89.19 93 LEU A C 1
ATOM 806 O O . LEU A 1 93 ? 9.864 1.107 -15.221 1.00 89.19 93 LEU A O 1
ATOM 810 N N . GLU A 1 94 ? 8.672 -0.578 -14.355 1.00 89.88 94 GLU A N 1
ATOM 811 C CA . GLU A 1 94 ? 7.583 0.240 -13.842 1.00 89.88 94 GLU A CA 1
ATOM 812 C C . GLU A 1 94 ? 7.068 -0.401 -12.560 1.00 89.88 94 GLU A C 1
ATOM 814 O O . GLU A 1 94 ? 6.917 -1.621 -12.480 1.00 89.88 94 GLU A O 1
ATOM 819 N N . SER A 1 95 ? 6.838 0.424 -11.549 1.00 89.88 95 SER A N 1
ATOM 820 C CA . SER A 1 95 ? 6.324 0.026 -10.248 1.00 89.88 95 SER A CA 1
ATOM 821 C C . SER A 1 95 ? 5.108 0.877 -9.919 1.00 89.88 95 SER A C 1
ATOM 823 O O . SER A 1 95 ? 5.134 2.101 -10.064 1.00 89.88 95 SER A O 1
ATOM 825 N N . PHE A 1 96 ? 4.051 0.223 -9.461 1.00 91.69 96 PHE A N 1
ATOM 826 C CA . PHE A 1 96 ? 2.834 0.849 -8.976 1.00 91.69 96 PHE A CA 1
ATOM 827 C C . PHE A 1 96 ? 2.523 0.333 -7.578 1.00 91.69 96 PHE A C 1
ATOM 829 O O . PHE A 1 96 ? 2.407 -0.871 -7.379 1.00 91.69 96 PHE A O 1
ATOM 836 N N . SER A 1 97 ? 2.292 1.249 -6.641 1.00 91.69 97 SER A N 1
ATOM 837 C CA . SER A 1 97 ? 1.661 0.963 -5.352 1.00 91.69 97 SER A CA 1
ATOM 838 C C . SER A 1 97 ? 0.525 1.953 -5.109 1.00 91.69 97 SER A C 1
ATOM 840 O O . SER A 1 97 ? 0.752 3.162 -5.023 1.00 91.69 97 SER A O 1
ATOM 842 N N . LEU A 1 98 ? -0.699 1.453 -4.961 1.00 94.38 98 LEU A N 1
ATOM 843 C C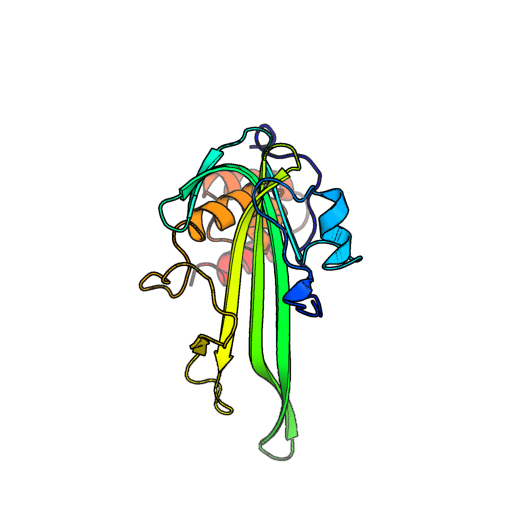A . LEU A 1 98 ? -1.848 2.222 -4.486 1.00 94.38 98 LEU A CA 1
ATOM 844 C C . LEU A 1 98 ? -2.038 1.949 -2.99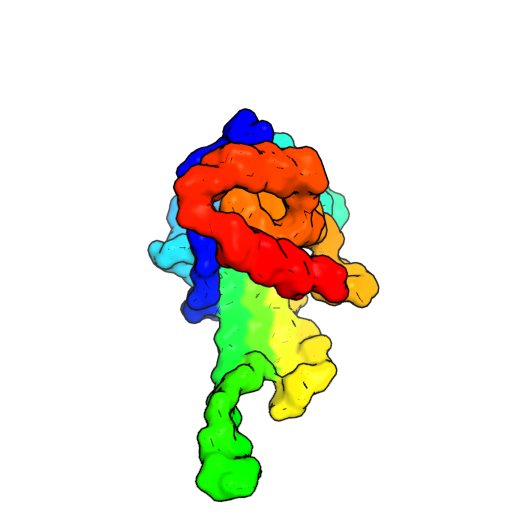2 1.00 94.38 98 LEU A C 1
ATOM 846 O O . LEU A 1 98 ? -2.445 0.855 -2.604 1.00 94.38 98 LEU A O 1
ATOM 850 N N . PHE A 1 99 ? -1.763 2.959 -2.169 1.00 94.75 99 PHE A N 1
ATOM 851 C CA . PHE A 1 99 ? -2.003 2.920 -0.729 1.00 94.75 99 PHE A CA 1
ATOM 852 C C . PHE A 1 99 ? -3.370 3.512 -0.421 1.00 94.75 99 PHE A C 1
ATOM 854 O O . PHE A 1 99 ? -3.640 4.662 -0.769 1.00 94.75 99 PHE A O 1
ATOM 861 N N . ILE A 1 100 ? -4.220 2.750 0.259 1.00 96.44 100 ILE A N 1
ATOM 862 C CA . ILE A 1 100 ? -5.579 3.136 0.638 1.00 96.44 100 ILE A CA 1
ATOM 863 C C . ILE A 1 100 ? -5.687 3.064 2.157 1.00 96.44 100 ILE A C 1
ATOM 865 O O . ILE A 1 100 ? -5.395 2.036 2.761 1.00 96.44 100 ILE A O 1
ATOM 869 N N . PHE A 1 101 ? -6.121 4.156 2.778 1.00 96.25 101 PHE A N 1
ATOM 870 C CA . PHE A 1 101 ? -6.262 4.277 4.225 1.00 96.25 101 PHE A CA 1
ATOM 871 C C . PHE A 1 101 ? -7.738 4.255 4.593 1.00 96.25 101 PHE A C 1
ATOM 873 O O . PHE A 1 101 ? -8.501 5.100 4.119 1.00 96.25 101 PHE A O 1
ATOM 880 N N . LEU A 1 102 ? -8.141 3.317 5.443 1.00 97.69 102 LEU A N 1
ATOM 881 C CA . LEU A 1 102 ? -9.515 3.138 5.886 1.00 97.69 102 LEU A CA 1
ATOM 882 C C . LEU A 1 102 ? -9.652 3.425 7.386 1.00 97.69 102 LEU A C 1
ATOM 884 O O . LEU A 1 102 ? -8.733 3.201 8.172 1.00 97.69 102 LEU A O 1
ATOM 888 N N . ASN A 1 103 ? -10.835 3.904 7.767 1.00 97.75 103 ASN A N 1
ATOM 889 C CA . ASN A 1 103 ? -11.307 3.941 9.148 1.00 97.75 103 ASN A CA 1
ATOM 890 C C . ASN A 1 103 ? -12.718 3.367 9.183 1.00 97.75 103 ASN A C 1
ATOM 892 O O . ASN A 1 103 ? -13.579 3.833 8.428 1.00 97.75 103 ASN A O 1
ATOM 896 N N . LYS A 1 104 ? -12.964 2.355 10.021 1.00 95.75 104 LYS A N 1
ATOM 897 C CA . LYS A 1 104 ? -14.271 1.689 10.149 1.00 95.75 104 LYS A CA 1
ATOM 898 C C . LYS A 1 104 ? -14.841 1.241 8.794 1.00 95.75 104 LYS A C 1
ATOM 900 O O . LYS A 1 104 ? -16.044 1.297 8.560 1.00 95.75 104 LYS A O 1
ATOM 905 N N . GLY A 1 105 ? -13.962 0.802 7.888 1.00 96.00 105 GLY A N 1
ATOM 906 C CA . GLY A 1 105 ? -14.326 0.330 6.548 1.00 96.00 105 GLY A CA 1
ATOM 907 C C . GLY A 1 105 ? -14.670 1.423 5.530 1.00 96.00 105 GLY A C 1
ATOM 908 O O . GLY A 1 105 ? -15.165 1.093 4.456 1.00 96.00 105 GLY A O 1
ATOM 909 N N . ILE A 1 106 ? -14.410 2.699 5.826 1.00 98.12 106 ILE A N 1
ATOM 910 C CA . ILE A 1 106 ? -14.595 3.821 4.893 1.00 98.12 106 ILE A CA 1
ATOM 911 C C . ILE A 1 106 ? -13.229 4.391 4.522 1.00 98.12 106 ILE A C 1
ATOM 913 O O . ILE A 1 106 ? -12.431 4.707 5.410 1.00 98.12 106 ILE A O 1
ATOM 917 N N . VAL A 1 107 ? -12.974 4.572 3.224 1.00 98.06 107 VAL A N 1
ATOM 918 C CA . VAL A 1 107 ? -11.736 5.181 2.720 1.00 98.06 107 VAL A CA 1
ATOM 919 C C . VAL A 1 107 ? -11.622 6.614 3.228 1.00 98.06 107 VAL A C 1
ATOM 921 O O . VAL A 1 107 ? -12.459 7.453 2.918 1.00 98.06 107 VAL A O 1
ATOM 924 N N . GLN A 1 108 ? -10.569 6.920 3.974 1.00 97.56 108 GLN A N 1
ATOM 925 C CA . GLN A 1 108 ? -10.271 8.266 4.463 1.00 97.56 108 GLN A CA 1
ATOM 926 C C . GLN A 1 108 ? -9.367 9.025 3.498 1.00 97.56 108 GLN A C 1
ATOM 928 O O . GLN A 1 108 ? -9.605 10.197 3.206 1.00 97.56 108 GLN A O 1
ATOM 933 N N . ASN A 1 109 ? -8.345 8.346 2.980 1.00 96.06 109 ASN A N 1
ATOM 934 C CA . ASN A 1 109 ? -7.394 8.907 2.031 1.00 96.06 109 ASN A CA 1
ATOM 935 C C . ASN A 1 109 ? -6.762 7.797 1.190 1.00 96.06 109 ASN A C 1
ATOM 937 O O . ASN A 1 109 ? -6.862 6.619 1.531 1.00 96.06 109 ASN A O 1
ATOM 941 N N . TYR A 1 110 ? -6.087 8.177 0.113 1.00 95.44 110 TYR A N 1
ATOM 942 C CA . TYR A 1 110 ? -5.260 7.273 -0.677 1.00 95.44 110 TYR A CA 1
ATOM 943 C C . TYR A 1 110 ? -4.179 8.060 -1.417 1.00 95.44 110 TYR A C 1
ATOM 945 O O . TYR A 1 110 ? -4.302 9.273 -1.602 1.00 95.44 110 TYR A O 1
ATOM 953 N N . PHE A 1 111 ? -3.133 7.369 -1.854 1.00 94.56 111 PHE A N 1
ATOM 954 C CA . PHE A 1 111 ? -2.153 7.918 -2.783 1.00 94.56 111 PHE A CA 1
ATOM 955 C C . PHE A 1 111 ? -1.555 6.829 -3.672 1.00 94.56 111 PHE A C 1
ATOM 957 O O . PHE A 1 111 ? -1.610 5.644 -3.345 1.00 94.56 111 PHE A O 1
ATOM 964 N N . ILE A 1 112 ? -0.972 7.247 -4.794 1.00 93.88 112 ILE A N 1
ATOM 965 C CA . ILE A 1 112 ? -0.353 6.364 -5.778 1.00 93.88 112 ILE A CA 1
ATOM 966 C C . ILE A 1 112 ? 1.144 6.659 -5.819 1.00 93.88 112 ILE A C 1
ATOM 968 O O . ILE A 1 112 ? 1.543 7.764 -6.182 1.00 93.88 112 ILE A O 1
ATOM 972 N N . ASN A 1 113 ? 1.966 5.665 -5.509 1.00 91.56 113 ASN A N 1
ATOM 973 C CA . ASN A 1 113 ? 3.372 5.669 -5.890 1.00 91.56 113 ASN A CA 1
ATOM 974 C C . ASN A 1 113 ? 3.470 5.002 -7.258 1.00 91.56 113 ASN A C 1
ATOM 976 O O . ASN A 1 113 ? 3.259 3.799 -7.370 1.00 91.56 113 ASN A O 1
ATOM 980 N N . HIS A 1 114 ? 3.744 5.787 -8.292 1.00 92.88 114 HIS A N 1
ATOM 981 C CA . HIS A 1 114 ? 3.978 5.278 -9.639 1.00 92.88 114 HIS A CA 1
ATOM 982 C C . HIS A 1 114 ? 5.380 5.698 -10.039 1.00 92.88 114 HIS A C 1
ATOM 984 O O . HIS A 1 114 ? 5.676 6.890 -10.111 1.00 92.88 114 HIS A O 1
ATOM 990 N N . GLU A 1 115 ? 6.238 4.724 -10.292 1.00 90.75 115 GLU A N 1
ATOM 991 C CA . GLU A 1 115 ? 7.636 4.945 -10.617 1.00 90.75 115 GLU A CA 1
ATOM 992 C C . GLU A 1 115 ? 8.000 4.211 -11.897 1.00 90.75 115 GLU A C 1
ATOM 994 O O . GLU A 1 115 ? 7.547 3.098 -12.151 1.00 90.75 115 GLU A O 1
ATOM 999 N N . LEU A 1 116 ? 8.834 4.853 -12.698 1.00 90.50 116 LEU A N 1
ATOM 1000 C CA . LEU A 1 116 ? 9.401 4.317 -13.923 1.00 90.50 116 LEU A CA 1
ATOM 1001 C C . LEU A 1 116 ? 10.908 4.291 -13.749 1.00 90.50 116 LEU A C 1
ATOM 1003 O O . LEU A 1 116 ? 11.464 5.219 -13.169 1.00 90.50 116 LEU A O 1
ATOM 1007 N N . THR A 1 117 ? 11.573 3.282 -14.278 1.00 87.94 117 THR A N 1
ATOM 1008 C CA . THR A 1 117 ? 13.027 3.311 -14.423 1.00 87.94 117 THR A CA 1
ATOM 1009 C C . THR A 1 117 ? 13.393 3.285 -15.898 1.00 87.94 117 THR A C 1
ATOM 1011 O O . THR A 1 117 ? 12.559 2.997 -16.762 1.00 87.94 117 THR A O 1
ATOM 1014 N N . ASP A 1 118 ? 14.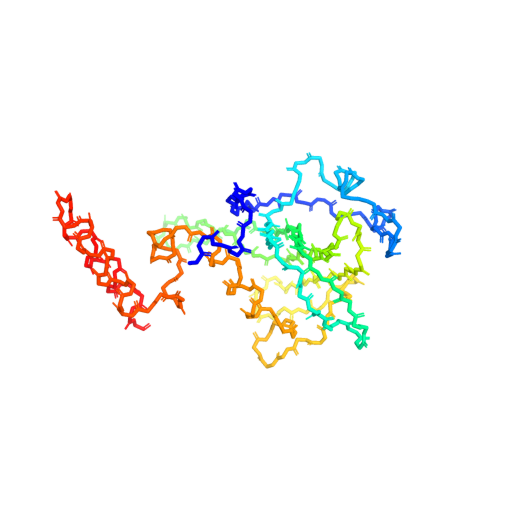614 3.700 -16.202 1.00 77.25 118 ASP A N 1
ATOM 1015 C CA . ASP A 1 118 ? 15.147 3.562 -17.545 1.00 77.25 118 ASP A CA 1
ATOM 1016 C C . ASP A 1 118 ? 15.494 2.098 -17.843 1.00 77.25 118 ASP A C 1
ATOM 1018 O O . ASP A 1 118 ? 15.562 1.239 -16.963 1.00 77.25 118 ASP A O 1
ATOM 1022 N N . ASP A 1 119 ? 15.755 1.802 -19.113 1.00 64.50 119 ASP A N 1
ATOM 1023 C CA . ASP A 1 119 ? 16.165 0.468 -19.547 1.00 64.50 119 ASP A CA 1
ATOM 1024 C C . ASP A 1 119 ? 17.499 -0.005 -18.949 1.00 64.50 119 ASP A C 1
ATOM 1026 O O . ASP A 1 119 ? 17.918 -1.131 -19.215 1.00 64.50 119 ASP A O 1
ATOM 1030 N N . LYS A 1 120 ? 18.172 0.828 -18.156 1.00 64.62 120 LYS A N 1
ATOM 1031 C CA . LYS A 1 120 ? 19.427 0.505 -17.482 1.00 64.62 120 LYS A CA 1
ATOM 1032 C C . LYS A 1 120 ? 19.243 0.344 -15.970 1.00 64.62 120 LYS A C 1
ATOM 1034 O O . LYS A 1 120 ? 20.231 0.128 -15.275 1.00 64.62 120 LYS A O 1
ATOM 1039 N N . GLY A 1 121 ? 18.007 0.445 -15.467 1.00 61.69 121 GLY A N 1
ATOM 1040 C CA . GLY A 1 121 ? 17.657 0.247 -14.062 1.00 61.69 121 GLY A CA 1
ATOM 1041 C C . GLY A 1 121 ? 18.260 1.281 -13.107 1.00 61.69 121 GLY A C 1
ATOM 1042 O O . GLY A 1 121 ? 18.182 1.091 -11.894 1.00 61.69 121 GLY A O 1
ATOM 1043 N N . ALA A 1 122 ? 18.874 2.351 -13.617 1.00 68.50 122 ALA A N 1
ATOM 1044 C CA . ALA A 1 122 ? 19.809 3.156 -12.835 1.00 68.50 122 ALA A CA 1
ATOM 1045 C C . ALA A 1 122 ? 19.113 4.241 -12.009 1.00 68.50 122 ALA A C 1
ATOM 1047 O O . ALA A 1 122 ? 19.583 4.584 -10.926 1.00 68.50 122 ALA A O 1
ATOM 1048 N N . THR A 1 123 ? 18.000 4.796 -12.501 1.00 81.12 123 THR A N 1
ATOM 1049 C CA . THR A 1 123 ? 17.283 5.871 -11.801 1.00 81.12 123 THR A CA 1
ATOM 1050 C C . THR A 1 123 ? 15.774 5.707 -11.907 1.00 81.12 123 THR A C 1
ATOM 1052 O O . THR A 1 123 ? 15.199 5.776 -12.994 1.00 81.12 123 THR A O 1
ATOM 1055 N N . TRP A 1 124 ? 15.120 5.577 -10.753 1.00 85.69 124 TRP A N 1
ATOM 1056 C CA . TRP A 1 124 ? 13.667 5.651 -10.656 1.00 85.69 124 TRP A CA 1
ATOM 1057 C C . TRP A 1 124 ? 13.198 7.103 -10.725 1.00 85.69 124 TRP A C 1
ATOM 1059 O O . TRP A 1 124 ? 13.712 7.978 -10.028 1.00 85.69 124 TRP A O 1
ATOM 1069 N N . ARG A 1 125 ? 12.191 7.357 -11.556 1.00 87.12 125 ARG A N 1
ATOM 1070 C CA . ARG A 1 125 ? 11.541 8.657 -11.716 1.00 87.12 125 ARG A CA 1
ATOM 1071 C C . ARG A 1 125 ? 10.031 8.535 -11.515 1.00 87.12 125 ARG A C 1
ATOM 1073 O O . ARG A 1 125 ? 9.456 7.502 -11.860 1.00 87.12 125 ARG A O 1
ATOM 1080 N N . PRO A 1 126 ? 9.358 9.589 -11.027 1.00 89.62 126 PRO A N 1
ATOM 1081 C CA . PRO A 1 126 ? 7.905 9.601 -10.932 1.00 89.62 126 PRO A CA 1
ATOM 1082 C C . PRO A 1 126 ? 7.238 9.371 -12.295 1.00 89.62 126 PRO A C 1
ATOM 1084 O O . PRO A 1 126 ? 7.564 10.025 -13.289 1.00 89.62 126 PRO A O 1
ATOM 1087 N N . GLY A 1 127 ? 6.284 8.447 -12.336 1.00 90.56 127 GLY A N 1
ATOM 1088 C CA . GLY A 1 127 ? 5.396 8.226 -13.469 1.00 90.56 127 GLY A CA 1
ATOM 1089 C C . GLY A 1 127 ? 4.203 9.186 -13.473 1.00 90.56 127 GLY A C 1
ATOM 1090 O O . GLY A 1 127 ? 3.952 9.923 -12.520 1.00 90.56 127 GLY A O 1
ATOM 1091 N N . LYS A 1 128 ? 3.410 9.152 -14.552 1.00 92.88 128 LYS A N 1
ATOM 1092 C CA . LYS A 1 128 ? 2.275 10.073 -14.792 1.00 92.88 128 LYS A CA 1
ATOM 1093 C C . LYS A 1 128 ? 1.245 10.119 -13.658 1.00 92.88 128 LYS A C 1
ATOM 1095 O O . LYS A 1 128 ? 0.614 11.144 -13.432 1.00 92.88 128 LYS A O 1
ATOM 1100 N N . PHE A 1 129 ? 1.034 8.985 -13.002 1.00 93.56 129 PHE A N 1
ATOM 1101 C CA . PHE A 1 129 ? 0.014 8.830 -11.964 1.00 93.56 129 PHE A CA 1
ATOM 1102 C C . PHE A 1 129 ? 0.594 8.957 -10.561 1.00 93.56 129 PHE A C 1
ATOM 1104 O O . PHE A 1 129 ? -0.114 8.688 -9.597 1.00 93.56 129 PHE A O 1
ATOM 1111 N N . ASN A 1 130 ? 1.868 9.342 -10.438 1.00 91.75 130 ASN A N 1
ATOM 1112 C CA . ASN A 1 130 ? 2.484 9.505 -9.141 1.00 91.75 130 ASN A CA 1
ATOM 1113 C C . ASN A 1 130 ? 1.796 10.648 -8.400 1.00 91.75 130 ASN A C 1
ATOM 1115 O O . ASN A 1 130 ? 1.914 11.819 -8.751 1.00 91.75 130 ASN A O 1
ATOM 1119 N N . SER A 1 131 ? 1.073 10.271 -7.362 1.00 89.81 131 SER A N 1
ATOM 1120 C CA . SER A 1 131 ? 0.347 11.158 -6.475 1.00 89.81 131 SER A CA 1
ATOM 1121 C C . SER A 1 131 ? 0.698 10.811 -5.034 1.00 89.81 131 SER A C 1
ATOM 1123 O O . SER A 1 131 ? -0.187 10.891 -4.190 1.00 89.81 131 SER A O 1
ATOM 1125 N N . GLY A 1 132 ? 1.914 10.303 -4.796 1.00 78.62 132 GLY A N 1
ATOM 1126 C CA . GLY A 1 132 ? 2.472 9.940 -3.496 1.00 78.62 132 GLY A CA 1
ATOM 1127 C C . GLY A 1 132 ? 3.109 11.143 -2.797 1.00 78.62 132 GLY A C 1
ATOM 1128 O O . GLY A 1 132 ? 3.475 12.119 -3.467 1.00 78.62 132 GLY A O 1
ATOM 1129 N N . PRO A 1 133 ? 3.191 11.156 -1.453 1.00 77.00 133 PRO A N 1
ATOM 1130 C CA . PRO A 1 133 ? 3.853 12.241 -0.738 1.00 77.00 133 PRO A CA 1
ATOM 1131 C C . PRO A 1 133 ? 5.294 12.398 -1.230 1.00 77.00 133 PRO A C 1
ATOM 1133 O O . PRO A 1 133 ? 5.901 11.417 -1.662 1.00 77.00 133 PRO A O 1
ATOM 1136 N N . LEU A 1 134 ? 5.862 13.604 -1.116 1.00 67.31 134 LEU A N 1
ATOM 1137 C CA . LEU A 1 134 ? 7.294 13.785 -1.359 1.00 67.31 134 LEU A CA 1
ATOM 1138 C C . LEU A 1 134 ? 8.068 12.787 -0.497 1.00 67.31 134 LEU A C 1
ATOM 1140 O O . LEU A 1 134 ? 7.897 12.745 0.725 1.00 67.31 134 LEU A O 1
ATOM 1144 N N . LYS A 1 135 ? 8.863 11.957 -1.170 1.00 69.50 135 LYS A N 1
ATOM 1145 C CA . LYS A 1 135 ? 9.718 10.974 -0.522 1.00 69.50 135 LYS A CA 1
ATOM 1146 C C . LYS A 1 135 ? 10.748 11.705 0.342 1.00 69.50 135 LYS A C 1
ATOM 1148 O O . LYS A 1 135 ? 11.200 12.793 -0.016 1.00 69.50 135 LYS A O 1
ATOM 1153 N N . ASN A 1 136 ? 11.084 11.131 1.492 1.00 64.00 136 ASN A N 1
ATOM 1154 C CA . ASN A 1 136 ? 12.217 11.594 2.288 1.00 64.00 136 ASN A CA 1
ATOM 1155 C C . ASN A 1 136 ? 13.549 11.235 1.586 1.00 64.00 136 ASN A C 1
ATOM 1157 O O . ASN A 1 136 ? 13.549 10.664 0.493 1.00 64.00 136 ASN A O 1
ATOM 1161 N N . SER A 1 137 ? 14.683 11.547 2.220 1.00 54.28 137 SER A N 1
ATOM 1162 C CA . SER A 1 137 ? 16.030 11.190 1.734 1.00 54.28 137 SER A CA 1
ATOM 1163 C C . SER A 1 137 ? 16.201 9.702 1.420 1.00 54.28 137 SER A C 1
ATOM 1165 O O . SER A 1 137 ? 17.015 9.347 0.576 1.00 54.28 137 SER A O 1
ATOM 1167 N N . ASP A 1 138 ? 15.405 8.847 2.061 1.00 53.34 138 ASP A N 1
ATOM 1168 C CA . ASP A 1 138 ? 15.481 7.390 1.948 1.00 53.34 138 ASP A CA 1
ATOM 1169 C C . ASP A 1 138 ? 14.546 6.847 0.853 1.00 53.34 138 ASP A C 1
ATOM 1171 O O . ASP A 1 138 ? 14.335 5.641 0.740 1.00 53.34 138 ASP A O 1
ATOM 1175 N N . GLY A 1 139 ? 13.936 7.728 0.052 1.00 64.00 139 GLY A N 1
ATOM 1176 C CA . GLY A 1 139 ? 13.084 7.329 -1.066 1.00 64.00 139 GLY A CA 1
ATOM 1177 C C . GLY A 1 139 ? 11.724 6.754 -0.651 1.00 64.00 139 GLY A C 1
ATOM 1178 O O . GLY A 1 139 ? 11.052 6.133 -1.481 1.00 64.00 139 GLY A O 1
ATOM 1179 N N . ILE A 1 140 ? 11.284 6.970 0.594 1.00 72.88 140 ILE A N 1
ATOM 1180 C CA . ILE A 1 140 ? 10.001 6.483 1.127 1.00 72.88 140 ILE A CA 1
ATOM 1181 C C . ILE A 1 140 ? 9.079 7.637 1.530 1.00 72.88 140 ILE A C 1
ATOM 1183 O O . ILE A 1 140 ? 9.524 8.742 1.837 1.00 72.88 140 ILE A O 1
ATOM 1187 N N . TYR A 1 141 ? 7.765 7.400 1.526 1.00 78.25 141 TYR A N 1
ATOM 1188 C CA . TYR A 1 141 ? 6.807 8.426 1.938 1.00 78.25 141 TYR A CA 1
ATOM 1189 C C . TYR A 1 141 ? 6.839 8.646 3.469 1.00 78.25 141 TYR A C 1
ATOM 1191 O O . TYR A 1 141 ? 7.134 7.710 4.222 1.00 78.25 141 TYR A O 1
ATOM 1199 N N . PRO A 1 142 ? 6.504 9.849 3.977 1.00 80.12 142 PRO A N 1
ATOM 1200 C CA . PRO A 1 142 ? 6.503 10.125 5.411 1.00 80.12 142 PRO A CA 1
ATOM 1201 C C . PRO A 1 142 ? 5.580 9.177 6.188 1.00 80.12 142 PRO A C 1
ATOM 1203 O O . PRO A 1 142 ? 4.392 9.050 5.888 1.00 80.12 142 PRO A O 1
ATOM 1206 N N . GLY A 1 143 ? 6.130 8.514 7.206 1.00 80.19 143 GLY A N 1
ATOM 1207 C CA . GLY A 1 143 ? 5.413 7.527 8.021 1.00 80.19 143 GLY A CA 1
ATOM 1208 C C . GLY A 1 143 ? 5.416 6.098 7.465 1.00 80.19 143 GLY A C 1
ATOM 1209 O O . GLY A 1 143 ? 4.859 5.215 8.114 1.00 80.19 143 GLY A O 1
ATOM 1210 N N . ALA A 1 144 ? 6.065 5.836 6.322 1.00 81.88 144 ALA A N 1
ATOM 1211 C CA . ALA A 1 144 ? 6.194 4.484 5.768 1.00 81.88 144 ALA A CA 1
ATOM 1212 C C . ALA A 1 144 ? 6.920 3.515 6.717 1.00 81.88 144 ALA A C 1
ATOM 1214 O O . ALA A 1 144 ? 6.529 2.356 6.829 1.00 81.88 144 ALA A O 1
ATOM 1215 N N . VAL A 1 145 ? 7.938 3.988 7.450 1.00 82.44 145 VAL A N 1
ATOM 1216 C CA . VAL A 1 145 ? 8.654 3.175 8.453 1.00 82.44 145 VAL A CA 1
ATOM 1217 C C . VAL A 1 145 ? 7.714 2.720 9.566 1.00 82.44 145 VAL A C 1
ATOM 1219 O O . VAL A 1 145 ? 7.737 1.555 9.958 1.00 82.44 145 VAL A O 1
ATOM 1222 N N . ASP A 1 146 ? 6.864 3.613 10.067 1.00 85.12 146 ASP A N 1
ATOM 1223 C CA . ASP A 1 146 ? 5.927 3.280 11.140 1.00 85.12 146 ASP A CA 1
ATOM 1224 C C . ASP A 1 146 ? 4.804 2.363 10.646 1.00 85.12 146 ASP A C 1
ATOM 1226 O O . ASP A 1 146 ? 4.402 1.443 11.361 1.00 85.12 146 ASP A O 1
ATOM 1230 N N . ASP A 1 147 ? 4.343 2.542 9.406 1.00 85.06 147 ASP A N 1
ATOM 1231 C CA . ASP A 1 147 ? 3.410 1.606 8.771 1.00 85.06 147 ASP A CA 1
ATOM 1232 C C . ASP A 1 147 ? 4.045 0.220 8.599 1.00 85.06 147 ASP A C 1
ATOM 1234 O O . ASP A 1 147 ? 3.409 -0.796 8.882 1.00 85.06 147 ASP A O 1
ATOM 1238 N N . ALA A 1 148 ? 5.318 0.154 8.198 1.00 81.50 148 ALA A N 1
ATOM 1239 C CA . ALA A 1 148 ? 6.065 -1.096 8.113 1.00 81.50 148 ALA A CA 1
ATOM 1240 C C . ALA A 1 148 ? 6.247 -1.741 9.496 1.00 81.50 148 ALA A C 1
ATOM 1242 O O . ALA A 1 148 ? 6.083 -2.949 9.634 1.00 81.50 148 ALA A O 1
ATOM 1243 N N . LYS A 1 149 ? 6.507 -0.959 10.551 1.00 81.50 149 LYS A N 1
ATOM 1244 C CA . LYS A 1 149 ? 6.532 -1.470 11.934 1.00 81.50 149 LYS A CA 1
ATOM 1245 C C . LYS A 1 149 ? 5.201 -2.095 12.336 1.00 81.50 149 LYS A C 1
ATOM 1247 O O . LYS A 1 149 ? 5.162 -3.218 12.836 1.00 81.50 149 LYS A O 1
ATOM 1252 N N . ARG A 1 150 ? 4.090 -1.416 12.043 1.00 82.25 150 ARG A N 1
ATOM 1253 C CA . ARG A 1 150 ? 2.738 -1.955 12.272 1.00 82.25 150 ARG A CA 1
ATOM 1254 C C . ARG A 1 150 ? 2.482 -3.217 11.441 1.00 82.25 150 ARG A C 1
ATOM 1256 O O . ARG A 1 150 ? 1.878 -4.159 11.943 1.00 82.25 150 ARG A O 1
ATOM 1263 N N . TYR A 1 151 ? 2.985 -3.271 10.205 1.00 81.75 151 TYR A N 1
ATOM 1264 C CA . TYR A 1 151 ? 2.864 -4.434 9.314 1.00 81.75 151 TYR A CA 1
ATOM 1265 C C . TYR A 1 151 ? 3.465 -5.704 9.893 1.00 81.75 151 TYR A C 1
ATOM 1267 O O . TYR A 1 151 ? 2.939 -6.800 9.700 1.00 81.75 151 TYR A O 1
ATOM 1275 N N . TRP A 1 152 ? 4.640 -5.581 10.495 1.00 79.88 152 TRP A N 1
ATOM 1276 C CA . TRP A 1 152 ? 5.362 -6.735 10.992 1.00 79.88 152 TRP A CA 1
ATOM 1277 C C . TRP A 1 152 ? 4.877 -7.090 12.386 1.00 79.88 152 TRP A C 1
ATOM 1279 O O . TRP A 1 152 ? 4.752 -8.274 12.673 1.00 79.88 152 TRP A O 1
ATOM 1289 N N . ALA A 1 153 ? 4.497 -6.106 13.206 1.00 79.38 153 ALA A N 1
ATOM 1290 C CA . ALA A 1 153 ? 3.967 -6.334 14.548 1.00 79.38 153 ALA A CA 1
ATOM 1291 C C . ALA A 1 153 ? 2.658 -7.154 14.583 1.00 79.38 153 ALA A C 1
ATOM 1293 O O . ALA A 1 153 ? 2.394 -7.812 15.586 1.00 79.38 153 ALA A O 1
ATOM 1294 N N . GLN A 1 154 ? 1.868 -7.181 13.498 1.00 79.12 154 GLN A N 1
ATOM 1295 C CA . GLN A 1 154 ? 0.722 -8.102 13.378 1.00 79.12 154 GLN A CA 1
ATOM 1296 C C . GLN A 1 154 ? 1.140 -9.576 13.226 1.00 79.12 154 GLN A C 1
ATOM 1298 O O . GLN A 1 154 ? 0.309 -10.454 13.404 1.00 79.12 154 GLN A O 1
ATOM 1303 N N . ARG A 1 155 ? 2.403 -9.885 12.906 1.00 78.31 155 ARG A N 1
ATOM 1304 C CA . ARG A 1 155 ? 2.881 -11.258 12.672 1.00 78.31 155 ARG A CA 1
ATOM 1305 C C . ARG A 1 155 ? 3.514 -11.877 13.909 1.00 78.31 155 ARG A C 1
ATOM 1307 O O . ARG A 1 155 ? 4.096 -11.197 14.759 1.00 78.31 155 ARG A O 1
ATOM 1314 N N . SER A 1 156 ? 3.481 -13.209 13.949 1.00 77.75 156 SER A N 1
ATOM 1315 C CA . SER A 1 156 ? 4.193 -13.969 14.970 1.00 77.75 156 SER A CA 1
ATOM 1316 C C . SER A 1 156 ? 5.688 -13.650 14.945 1.00 77.75 156 SER A C 1
ATOM 1318 O O . SER A 1 156 ? 6.281 -13.319 13.914 1.00 77.75 156 SER A O 1
ATOM 1320 N N . ILE A 1 157 ? 6.307 -13.765 16.113 1.00 74.75 157 ILE A N 1
ATOM 1321 C CA . ILE A 1 157 ? 7.729 -13.496 16.312 1.00 74.75 157 ILE A CA 1
ATOM 1322 C C . ILE A 1 157 ? 8.630 -14.332 15.386 1.00 74.75 157 ILE A C 1
ATOM 1324 O O . ILE A 1 157 ? 9.582 -13.800 14.828 1.00 74.75 157 ILE A O 1
ATOM 1328 N N . GLY A 1 158 ? 8.278 -15.596 15.121 1.00 71.19 158 GLY A N 1
ATOM 1329 C CA . GLY A 1 158 ? 9.033 -16.455 14.203 1.00 71.19 158 GLY A CA 1
ATOM 1330 C C . GLY A 1 158 ? 9.000 -15.956 12.757 1.00 71.19 158 GLY A C 1
ATOM 1331 O O . GLY A 1 158 ? 10.022 -15.963 12.071 1.00 71.19 158 GLY A O 1
ATOM 1332 N N . VAL A 1 159 ? 7.854 -15.442 12.296 1.00 75.38 159 VAL A N 1
ATOM 1333 C CA . VAL A 1 159 ? 7.752 -14.826 10.962 1.00 75.38 159 VAL A CA 1
ATOM 1334 C C . VAL A 1 159 ? 8.539 -13.516 10.909 1.00 75.38 159 VAL A C 1
ATOM 1336 O O . VAL A 1 159 ? 9.209 -13.249 9.915 1.00 75.38 159 VAL A O 1
ATOM 1339 N N . ARG A 1 160 ? 8.506 -12.711 11.978 1.00 76.19 160 ARG A N 1
ATOM 1340 C CA . ARG A 1 160 ? 9.303 -11.479 12.056 1.00 76.19 160 ARG A CA 1
ATOM 1341 C C . ARG A 1 160 ? 10.807 -11.767 12.005 1.00 76.19 160 ARG A C 1
ATOM 1343 O O . ARG A 1 160 ? 11.486 -11.173 11.178 1.00 76.19 160 ARG A O 1
ATOM 1350 N N . ILE A 1 161 ? 11.310 -12.726 12.785 1.00 71.50 161 ILE A N 1
ATOM 1351 C CA . ILE A 1 161 ? 12.737 -13.106 12.796 1.00 71.50 161 ILE A CA 1
ATOM 1352 C C . ILE A 1 161 ? 13.204 -13.594 11.420 1.00 71.50 161 ILE A C 1
ATOM 1354 O O . ILE A 1 161 ? 14.278 -13.220 10.962 1.00 71.50 161 ILE A O 1
ATOM 1358 N N . THR A 1 162 ? 12.401 -14.420 10.748 1.00 68.44 162 THR A N 1
ATOM 1359 C CA . THR A 1 162 ? 12.795 -15.036 9.469 1.00 68.44 162 THR A CA 1
ATOM 1360 C C . THR A 1 162 ? 12.697 -14.097 8.269 1.00 68.44 162 THR A C 1
ATOM 1362 O O . THR A 1 162 ? 13.388 -14.322 7.279 1.00 68.44 162 THR A O 1
ATOM 1365 N N . ARG A 1 163 ? 11.842 -13.065 8.323 1.00 66.88 163 ARG A N 1
ATOM 1366 C CA . ARG A 1 163 ? 11.557 -12.191 7.168 1.00 66.88 163 ARG A CA 1
ATOM 1367 C C . ARG A 1 163 ? 11.944 -10.725 7.355 1.00 66.88 163 ARG A C 1
ATOM 1369 O O . ARG A 1 163 ? 12.002 -9.999 6.369 1.00 66.88 163 ARG A O 1
ATOM 1376 N N . SER A 1 164 ? 12.165 -10.269 8.585 1.00 62.72 164 SER A N 1
ATOM 1377 C CA . SER A 1 164 ? 12.467 -8.870 8.894 1.00 62.72 164 SER A CA 1
ATOM 1378 C C . SER A 1 164 ? 13.197 -8.761 10.237 1.00 62.72 164 SER A C 1
ATOM 1380 O O . SER A 1 164 ? 12.611 -8.380 11.254 1.00 62.72 164 SER A O 1
ATOM 1382 N N . ALA A 1 165 ? 14.501 -9.041 10.236 1.00 53.97 165 ALA A N 1
ATOM 1383 C CA . ALA A 1 165 ? 15.344 -8.943 11.431 1.00 53.97 165 ALA A CA 1
ATOM 1384 C C . ALA A 1 165 ? 15.407 -7.527 12.042 1.00 53.97 165 ALA A C 1
ATOM 1386 O O . ALA A 1 165 ? 15.734 -7.378 13.213 1.00 53.97 165 ALA A O 1
ATOM 1387 N N . MET A 1 166 ? 15.037 -6.485 11.287 1.00 53.16 166 MET A N 1
ATOM 1388 C CA . MET A 1 166 ? 15.120 -5.081 11.719 1.00 53.16 166 MET A CA 1
ATOM 1389 C C . MET A 1 166 ? 14.130 -4.686 12.834 1.00 53.16 166 MET A C 1
ATOM 1391 O O . MET A 1 166 ? 14.121 -3.531 13.251 1.00 53.16 166 MET A O 1
ATOM 1395 N N . GLN A 1 167 ? 13.244 -5.586 13.279 1.00 62.22 167 GLN A N 1
ATOM 1396 C CA . GLN A 1 167 ? 12.135 -5.245 14.187 1.00 62.22 167 GLN A CA 1
ATOM 1397 C C . GLN A 1 167 ? 11.876 -6.298 15.270 1.00 62.22 167 GLN A C 1
ATOM 1399 O O . GLN A 1 167 ? 10.732 -6.505 15.686 1.00 62.22 167 GLN A O 1
ATOM 1404 N N . VAL A 1 168 ? 12.932 -6.989 15.691 1.00 66.69 168 VAL A N 1
ATOM 1405 C CA . VAL A 1 168 ? 12.877 -7.965 16.780 1.00 66.69 168 VAL A CA 1
ATOM 1406 C C . VAL A 1 168 ? 13.905 -7.558 17.827 1.00 66.69 168 VAL A C 1
ATOM 1408 O O . VAL A 1 168 ? 15.063 -7.334 17.480 1.00 66.69 168 VAL A O 1
ATOM 1411 N N . THR A 1 169 ? 13.490 -7.412 19.085 1.00 74.19 169 THR A N 1
ATOM 1412 C CA . THR A 1 169 ? 14.431 -7.106 20.177 1.00 74.19 169 THR A CA 1
ATOM 1413 C C . THR A 1 169 ? 15.285 -8.328 20.525 1.00 74.19 169 THR A C 1
ATOM 1415 O O . THR A 1 169 ? 14.908 -9.466 20.237 1.00 74.19 169 THR A O 1
ATOM 1418 N N . ASP A 1 170 ? 16.434 -8.127 21.177 1.00 76.12 170 ASP A N 1
ATOM 1419 C CA . ASP A 1 170 ? 17.256 -9.253 21.646 1.00 76.12 170 ASP A CA 1
ATOM 1420 C C . ASP A 1 170 ? 16.495 -10.137 22.654 1.00 76.12 170 ASP A C 1
ATOM 1422 O O . ASP A 1 170 ? 16.620 -11.360 22.617 1.00 76.12 170 ASP A O 1
ATOM 1426 N N . GLU A 1 171 ? 15.631 -9.546 23.487 1.00 78.81 171 GLU A N 1
ATOM 1427 C CA . GLU A 1 171 ? 14.726 -10.276 24.390 1.00 78.81 171 GLU A CA 1
ATOM 1428 C C . GLU A 1 171 ? 13.723 -11.143 23.620 1.00 78.81 171 GLU A C 1
ATOM 1430 O O . GLU A 1 171 ? 13.503 -12.305 23.950 1.00 78.81 171 GLU A O 1
ATOM 1435 N N . GLU A 1 172 ? 13.136 -10.605 22.552 1.00 72.06 172 GLU A N 1
ATOM 1436 C CA . GLU A 1 172 ? 12.238 -11.340 21.668 1.00 72.06 172 GLU A CA 1
ATOM 1437 C C . GLU A 1 172 ? 12.959 -12.512 20.979 1.00 72.06 172 GLU A C 1
ATOM 1439 O O . GLU A 1 172 ? 12.448 -13.637 20.940 1.00 72.06 172 GLU A O 1
ATOM 1444 N N . ILE A 1 173 ? 14.178 -12.280 20.488 1.00 72.31 173 ILE A N 1
ATOM 1445 C CA . ILE A 1 173 ? 15.031 -13.329 19.921 1.00 72.31 173 ILE A CA 1
ATOM 1446 C C . ILE A 1 173 ? 15.307 -14.411 20.970 1.00 72.31 173 ILE A C 1
ATOM 1448 O O . ILE A 1 173 ? 15.224 -15.596 20.647 1.00 72.31 173 ILE A O 1
ATOM 1452 N N . GLN A 1 174 ? 15.600 -14.027 22.211 1.00 74.62 174 GLN A N 1
ATOM 1453 C CA . GLN A 1 174 ? 15.895 -14.955 23.299 1.00 74.62 174 GLN A CA 1
ATOM 1454 C C . GLN A 1 174 ? 14.669 -15.797 23.693 1.00 74.62 174 GLN A C 1
ATOM 1456 O O . GLN A 1 174 ? 14.763 -17.023 23.747 1.00 74.62 174 GLN A O 1
ATOM 1461 N N . ILE A 1 175 ? 13.491 -15.181 23.828 1.00 74.62 175 ILE A N 1
ATOM 1462 C CA . ILE A 1 175 ? 12.220 -15.889 24.068 1.00 74.62 175 ILE A CA 1
ATOM 1463 C C . ILE A 1 175 ? 11.923 -16.885 22.939 1.00 74.62 175 ILE A C 1
ATOM 1465 O O . ILE A 1 175 ? 11.449 -17.999 23.177 1.00 74.62 175 ILE A O 1
ATOM 1469 N N . TYR A 1 176 ? 12.172 -16.497 21.686 1.00 71.00 176 TYR A N 1
ATOM 1470 C CA . TYR A 1 176 ? 11.966 -17.393 20.553 1.00 71.00 176 TYR A CA 1
ATOM 1471 C C . TYR A 1 176 ? 12.982 -18.541 20.531 1.00 71.00 176 TYR A C 1
ATOM 1473 O O . TYR A 1 176 ? 12.587 -19.682 20.290 1.00 71.00 176 TYR A O 1
ATOM 1481 N N . LYS A 1 177 ? 14.260 -18.273 20.840 1.00 70.44 177 LYS A N 1
ATOM 1482 C CA . LYS A 1 177 ? 15.294 -19.308 21.011 1.00 70.44 177 LYS A CA 1
ATOM 1483 C C . LYS A 1 177 ? 14.857 -20.347 22.033 1.00 70.44 177 LYS A C 1
ATOM 1485 O O . LYS A 1 177 ? 14.868 -21.527 21.712 1.00 70.44 177 LYS A O 1
ATOM 1490 N N . GLU A 1 178 ? 14.422 -19.921 23.214 1.00 71.75 178 GLU A N 1
ATOM 1491 C CA . GLU A 1 178 ? 14.001 -20.812 24.302 1.00 71.75 178 GLU A CA 1
ATOM 1492 C C . GLU A 1 178 ? 12.780 -21.664 23.921 1.00 71.75 178 GLU A C 1
ATOM 1494 O O . GLU A 1 178 ? 12.734 -22.856 24.221 1.00 71.75 178 GLU A O 1
ATOM 1499 N N . LYS A 1 179 ? 11.822 -21.099 23.171 1.00 68.00 179 LYS A N 1
ATOM 1500 C CA . LYS A 1 179 ? 10.649 -21.839 22.667 1.00 68.00 179 LYS A CA 1
ATOM 1501 C C . LYS A 1 179 ? 10.971 -22.814 21.529 1.00 68.00 179 LYS A C 1
ATOM 1503 O O . LYS A 1 179 ? 10.323 -23.854 21.419 1.00 68.00 179 LYS A O 1
ATOM 1508 N N . CYS A 1 180 ? 11.937 -22.492 20.670 1.00 64.25 180 CYS A N 1
ATOM 1509 C CA . CYS A 1 180 ? 12.330 -23.316 19.519 1.00 64.25 180 CYS A CA 1
ATOM 1510 C C . CYS A 1 180 ? 13.517 -24.254 19.801 1.00 64.25 180 CYS A C 1
ATOM 1512 O O . CYS A 1 180 ? 13.860 -25.071 18.940 1.00 64.25 180 CYS A O 1
ATOM 1514 N N . TRP A 1 181 ? 14.100 -24.175 21.004 1.00 49.59 181 TRP A N 1
ATOM 1515 C CA . TRP A 1 181 ? 15.281 -24.924 21.446 1.00 49.59 181 TRP A CA 1
ATOM 1516 C C . TRP A 1 181 ? 15.132 -26.446 21.309 1.00 49.59 181 TRP A C 1
ATOM 1518 O O . TRP A 1 181 ? 16.118 -27.164 21.201 1.00 49.59 181 TRP A O 1
ATOM 1528 N N . SER A 1 182 ? 13.905 -26.964 21.236 1.00 52.84 182 SER A N 1
ATOM 1529 C CA . SER A 1 182 ? 13.669 -28.402 21.095 1.00 52.84 182 SER A CA 1
ATOM 1530 C C . SER A 1 182 ? 13.774 -28.950 19.665 1.00 52.84 182 SER A C 1
ATOM 1532 O O . SER A 1 182 ? 13.662 -30.166 19.516 1.00 52.84 182 SER A O 1
ATOM 1534 N N . LYS A 1 183 ? 13.952 -28.129 18.605 1.00 51.41 183 LYS A N 1
ATOM 1535 C CA . LYS A 1 183 ? 13.798 -28.651 17.225 1.00 51.41 183 LYS A CA 1
ATOM 1536 C C . LYS A 1 183 ? 14.850 -28.357 16.154 1.00 51.41 183 LYS A C 1
ATOM 1538 O O . LYS A 1 183 ? 14.848 -29.147 15.220 1.00 51.41 183 LYS A O 1
ATOM 1543 N N . ASN A 1 184 ? 15.716 -27.331 16.204 1.00 58.09 184 ASN A N 1
ATOM 1544 C CA . ASN A 1 184 ? 16.874 -27.214 15.273 1.00 58.09 184 ASN A CA 1
ATOM 1545 C C . ASN A 1 184 ? 17.733 -25.944 15.491 1.00 58.09 184 ASN A C 1
ATOM 1547 O O . ASN A 1 184 ? 17.542 -24.916 14.839 1.00 58.09 184 ASN A O 1
ATOM 1551 N N . GLU A 1 185 ? 18.742 -26.032 16.357 1.00 58.47 185 GLU A N 1
ATOM 1552 C CA . GLU A 1 185 ? 19.673 -24.940 16.701 1.00 58.47 185 GLU A CA 1
ATOM 1553 C C . GLU A 1 185 ? 20.498 -24.414 15.501 1.00 58.47 185 GLU A C 1
ATOM 1555 O O . GLU A 1 185 ? 20.716 -23.209 15.355 1.00 58.47 185 GLU A O 1
ATOM 1560 N N . LYS A 1 186 ? 20.905 -25.301 14.580 1.00 58.88 186 LYS A N 1
ATOM 1561 C CA . LYS A 1 186 ? 21.754 -24.947 13.423 1.00 58.88 186 LYS A CA 1
ATOM 1562 C C . LYS A 1 186 ? 21.063 -24.021 12.417 1.00 58.88 186 LYS A C 1
ATOM 1564 O O . LYS A 1 186 ? 21.689 -23.091 11.915 1.00 58.88 186 LYS A O 1
ATOM 1569 N N . VAL A 1 187 ? 19.777 -24.249 12.143 1.00 59.88 187 VAL A N 1
ATOM 1570 C CA . VAL A 1 187 ? 18.990 -23.422 11.206 1.00 59.88 187 VAL A CA 1
ATOM 1571 C C . VAL A 1 187 ? 18.779 -22.023 11.782 1.00 59.88 187 VAL A C 1
ATOM 1573 O O . VAL A 1 187 ? 18.863 -21.029 11.066 1.00 59.88 187 VAL A O 1
ATOM 1576 N N . PHE A 1 188 ? 18.562 -21.936 13.093 1.00 60.38 188 PHE A N 1
ATOM 1577 C CA . PHE A 1 188 ? 18.318 -20.670 13.765 1.00 60.38 188 PHE A CA 1
ATOM 1578 C C . PHE A 1 188 ? 19.556 -19.759 13.782 1.00 60.38 188 PHE A C 1
ATOM 1580 O O . PHE A 1 188 ? 19.471 -18.585 13.416 1.00 60.38 188 PHE A O 1
ATOM 1587 N N . ASN A 1 189 ? 20.724 -20.310 14.126 1.00 63.38 189 ASN A N 1
ATOM 1588 C CA . ASN A 1 189 ? 21.981 -19.557 14.129 1.00 63.38 189 ASN A CA 1
ATOM 1589 C C . ASN A 1 189 ? 22.413 -19.125 12.716 1.00 63.38 189 ASN A C 1
ATOM 1591 O O . ASN A 1 189 ? 22.960 -18.036 12.546 1.00 63.38 189 ASN A O 1
ATOM 1595 N N . PHE A 1 190 ? 22.117 -19.931 11.690 1.00 62.97 190 PHE A N 1
ATOM 1596 C CA . PHE A 1 190 ? 22.359 -19.563 10.293 1.00 62.97 190 PHE A CA 1
ATOM 1597 C C . PHE A 1 190 ? 21.531 -18.342 9.859 1.00 62.97 190 PHE A C 1
ATOM 1599 O O . PHE A 1 190 ? 22.074 -17.409 9.270 1.00 62.97 190 PHE A O 1
ATOM 1606 N N . ILE A 1 191 ? 20.239 -18.306 10.209 1.00 60.38 191 ILE A N 1
ATOM 1607 C CA . ILE A 1 191 ? 19.342 -17.188 9.878 1.00 60.38 191 ILE A CA 1
ATOM 1608 C C . ILE A 1 191 ? 19.779 -15.901 10.591 1.00 60.38 191 ILE A C 1
ATOM 1610 O O . ILE A 1 191 ? 19.853 -14.856 9.954 1.00 60.38 191 ILE A O 1
ATOM 1614 N N . LEU A 1 192 ? 20.133 -15.952 11.881 1.00 62.00 192 LEU A N 1
ATOM 1615 C CA . LEU A 1 192 ? 20.582 -14.753 12.606 1.00 62.00 192 LEU A CA 1
ATOM 1616 C C . LEU A 1 192 ? 21.882 -14.154 12.047 1.00 62.00 192 LEU A C 1
ATOM 1618 O O . LEU A 1 192 ? 22.016 -12.932 11.987 1.00 62.00 192 LEU A O 1
ATOM 1622 N N . ASN A 1 193 ? 22.821 -14.997 11.613 1.00 62.00 193 ASN A N 1
ATOM 1623 C CA . ASN A 1 193 ? 24.093 -14.539 11.050 1.00 62.00 193 ASN A CA 1
ATOM 1624 C C . ASN A 1 193 ? 23.948 -13.905 9.656 1.00 62.00 193 ASN A C 1
ATOM 1626 O O . ASN A 1 193 ? 24.779 -13.082 9.280 1.00 62.00 193 ASN A O 1
ATOM 1630 N N . LEU A 1 194 ? 22.895 -14.242 8.905 1.00 55.09 194 LEU A N 1
ATOM 1631 C CA . LEU A 1 194 ? 22.598 -13.636 7.600 1.00 55.09 194 LEU A CA 1
ATOM 1632 C C . LEU A 1 194 ? 22.135 -12.175 7.700 1.00 55.09 194 LEU A C 1
ATOM 1634 O O . LEU A 1 194 ? 22.324 -11.424 6.749 1.00 55.09 194 LEU A O 1
ATOM 1638 N N . PHE A 1 195 ? 21.558 -11.766 8.833 1.00 50.62 195 PHE A N 1
ATOM 1639 C CA . PHE A 1 195 ? 20.954 -10.437 9.002 1.00 50.62 195 PHE A CA 1
ATOM 1640 C C . PHE A 1 195 ? 21.744 -9.477 9.910 1.00 50.62 195 PHE A C 1
ATOM 1642 O O . PHE A 1 195 ? 21.311 -8.345 10.107 1.00 50.62 195 PHE A O 1
ATOM 1649 N N . ARG A 1 196 ? 22.879 -9.908 10.479 1.00 49.41 196 ARG A N 1
ATOM 1650 C CA . ARG A 1 196 ? 23.756 -9.092 11.348 1.00 49.41 196 ARG A CA 1
ATOM 1651 C C . ARG A 1 196 ? 25.004 -8.532 10.633 1.00 49.41 196 ARG A C 1
ATOM 1653 O O . ARG A 1 196 ? 25.965 -8.176 11.309 1.00 49.41 196 ARG A O 1
ATOM 1660 N N . LYS A 1 197 ? 25.008 -8.468 9.298 1.00 41.12 197 LYS A N 1
ATOM 1661 C CA . LYS A 1 197 ? 26.050 -7.783 8.512 1.00 41.12 197 LYS A CA 1
ATOM 1662 C C . LYS A 1 197 ? 25.580 -6.416 8.048 1.00 41.12 197 LYS A C 1
ATOM 1664 O O . LYS A 1 197 ? 24.415 -6.337 7.606 1.00 41.12 197 LYS A O 1
#

Sequence (197 aa):
MEEFFKNDIIDYKYDDFIFNPKLLPIKRKTKRDELYKLDSRGPSRKWTNKKPFVKTIYKEKFEVDEIWELTSIKRKYIEYKHDNTIVTGSDPLESFSLFIFLNKGIVQNYFINHELTDDKGATWRPGKFNSGPLKNSDGIYPGAVDDAKRYWAQRSIGVRITRSAMQVTDEEIQIYKEKCWSKNEKVFNFILNLFRK

Secondary structure (DSSP, 8-state):
-TTSB-S-------------GGGPPPTTT-BTGGGGGT-TT--SEEEEEEEEEEEEETTEEEEEEEEEEEEEEEEEEEEEEETTEEEEEEEEEEEEEEEEEEETTEEEEEEEEEEEE-TTS--EEE-TT--PPPP-T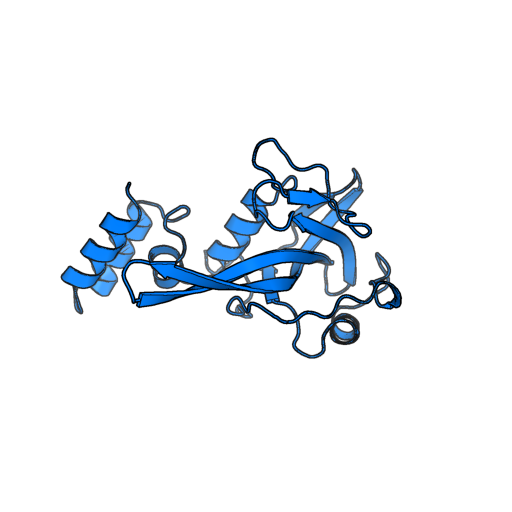TSS-TTHHHHHHHHHHTS-HHHHHHH-GGG--HHHHHHHHHHHTTT-HHHHHHHHHHS--

pLDDT: mean 80.52, std 13.69, range [41.12, 98.12]

Foldseek 3Di:
DLQWFDLPFDDADQDQQDDDPVLDDDAQPDFQVSCCVSPVVFASGKFATPDWDWDAFPNDIDTFRMKGKHKYWDWDWDWDDDPNDIDIDIATAKIWIKIFGDDPRGTNDIFIQIWGDPPVNPDIDGDPRGGAAPADPVRHGPCVVVVVLSRLVSDDLVCCLQPPVPRADPVSLVVVCVVCVVPDPPVSVVSNVVPPD